Protein AF-0000000075267109 (afdb_homodimer)

Structure (mmCIF, N/CA/C/O backbone):
data_AF-0000000075267109-model_v1
#
loop_
_entity.id
_entity.type
_entity.pdbx_description
1 polymer ferroxidase
#
loop_
_atom_site.group_PDB
_atom_site.id
_atom_site.type_symbol
_atom_site.label_atom_id
_atom_site.label_alt_id
_atom_site.label_comp_id
_atom_site.label_asym_id
_atom_site.label_entity_id
_atom_site.label_seq_id
_atom_site.pdbx_PDB_ins_code
_atom_site.Cartn_x
_atom_site.Cartn_y
_atom_site.Cartn_z
_atom_site.occupancy
_atom_site.B_iso_or_equiv
_atom_site.auth_seq_id
_atom_site.auth_comp_id
_atom_site.auth_asym_id
_atom_site.auth_atom_id
_atom_site.pdbx_PDB_model_num
ATOM 1 N N . GLU A 1 1 ? -20.578 -8.453 1.93 1 83.94 1 GLU A N 1
ATOM 2 C CA . GLU A 1 1 ? -20.312 -9.781 2.477 1 83.94 1 GLU A CA 1
ATOM 3 C C . GLU A 1 1 ? -19.562 -10.656 1.475 1 83.94 1 GLU A C 1
ATOM 5 O O . GLU A 1 1 ? -18.453 -11.117 1.748 1 83.94 1 GLU A O 1
ATOM 10 N N . ARG A 1 2 ? -20.141 -10.719 0.212 1 93.5 2 ARG A N 1
ATOM 11 C CA . ARG A 1 2 ? -19.516 -11.594 -0.777 1 93.5 2 ARG A CA 1
ATOM 12 C C . ARG A 1 2 ? -18.109 -11.125 -1.105 1 93.5 2 ARG A C 1
ATOM 14 O O . ARG A 1 2 ? -17.172 -11.922 -1.13 1 93.5 2 ARG A O 1
ATOM 21 N N . TYR A 1 3 ? -17.922 -9.891 -1.214 1 96.56 3 TYR A N 1
ATOM 22 C CA . TYR A 1 3 ? -16.609 -9.305 -1.511 1 96.56 3 TYR A CA 1
ATOM 23 C C . TYR A 1 3 ? -15.602 -9.664 -0.433 1 96.56 3 TYR A C 1
ATOM 25 O O . TYR A 1 3 ? -14.477 -10.062 -0.741 1 96.56 3 TYR A O 1
ATOM 33 N N . HIS A 1 4 ? -16 -9.5 0.775 1 96.31 4 HIS A N 1
ATOM 34 C CA . HIS A 1 4 ? -15.094 -9.758 1.89 1 96.31 4 HIS A CA 1
ATOM 35 C C . HIS A 1 4 ? -14.656 -11.219 1.917 1 96.31 4 HIS A C 1
ATOM 37 O O . HIS A 1 4 ? -13.477 -11.516 2.102 1 96.31 4 HIS A O 1
ATOM 43 N N . ARG A 1 5 ? -15.625 -12.016 1.704 1 96.12 5 ARG A N 1
ATOM 44 C CA . ARG A 1 5 ? -15.312 -13.445 1.708 1 96.12 5 ARG A CA 1
ATOM 45 C C . ARG A 1 5 ? -14.352 -13.797 0.583 1 96.12 5 ARG A C 1
ATOM 47 O O . ARG A 1 5 ? -13.328 -14.453 0.815 1 96.12 5 ARG A O 1
ATOM 54 N N . LEU A 1 6 ? -14.617 -13.359 -0.632 1 97.12 6 LEU A N 1
ATOM 55 C CA . LEU A 1 6 ? -13.82 -13.688 -1.81 1 97.12 6 LEU A CA 1
ATOM 56 C C . LEU A 1 6 ? -12.414 -13.117 -1.692 1 97.12 6 LEU A C 1
ATOM 58 O O . LEU A 1 6 ? -11.43 -13.805 -1.994 1 97.12 6 LEU A O 1
ATOM 62 N N . SER A 1 7 ? -12.32 -11.891 -1.273 1 98 7 SER A N 1
ATOM 63 C CA . SER A 1 7 ? -11.016 -11.258 -1.136 1 98 7 SER A CA 1
ATOM 64 C C . SER A 1 7 ? -10.203 -11.898 -0.017 1 98 7 SER A C 1
ATOM 66 O O . SER A 1 7 ? -9 -12.133 -0.17 1 98 7 SER A O 1
ATOM 68 N N . ASP A 1 8 ? -10.859 -12.25 1.107 1 97.25 8 ASP A N 1
ATOM 69 C CA . ASP A 1 8 ? -10.172 -12.914 2.211 1 97.25 8 ASP A CA 1
ATOM 70 C C . ASP A 1 8 ? -9.648 -14.281 1.787 1 97.25 8 ASP A C 1
ATOM 72 O O . ASP A 1 8 ? -8.523 -14.656 2.135 1 97.25 8 ASP A O 1
ATOM 76 N N . GLU A 1 9 ? -10.438 -14.93 1.116 1 97 9 GLU A N 1
ATOM 77 C CA . GLU A 1 9 ? -10.078 -16.297 0.723 1 97 9 GLU A CA 1
ATOM 78 C C . GLU A 1 9 ? -8.805 -16.297 -0.122 1 97 9 GLU A C 1
ATOM 80 O O . GLU A 1 9 ? -7.879 -17.062 0.152 1 97 9 GLU A O 1
ATOM 85 N N . VAL A 1 10 ? -8.734 -15.484 -1.121 1 98.12 10 VAL A N 1
ATOM 86 C CA . VAL A 1 10 ? -7.59 -15.508 -2.029 1 98.12 10 VAL A CA 1
ATOM 87 C C . VAL A 1 10 ? -6.355 -14.945 -1.325 1 98.12 10 VAL A C 1
ATOM 89 O O . VAL A 1 10 ? -5.254 -15.477 -1.473 1 98.12 10 VAL A O 1
ATOM 92 N N . LEU A 1 11 ? -6.504 -13.891 -0.559 1 98.44 11 LEU A N 1
ATOM 93 C CA . LEU A 1 11 ? -5.359 -13.289 0.113 1 98.44 11 LEU A CA 1
ATOM 94 C C . LEU A 1 11 ? -4.809 -14.219 1.191 1 98.44 11 LEU A C 1
ATOM 96 O O . LEU A 1 11 ? -3.59 -14.344 1.345 1 98.44 11 LEU A O 1
ATOM 100 N N . ASP A 1 12 ? -5.73 -14.875 1.89 1 97.94 12 ASP A N 1
ATOM 101 C CA . ASP A 1 12 ? -5.281 -15.844 2.891 1 97.94 12 ASP A CA 1
ATOM 102 C C . ASP A 1 12 ? -4.484 -16.969 2.244 1 97.94 12 ASP A C 1
ATOM 104 O O . ASP A 1 12 ? -3.473 -17.422 2.791 1 97.94 12 ASP A O 1
ATOM 108 N N . HIS A 1 13 ? -4.973 -17.359 1.174 1 98.31 13 HIS A N 1
ATOM 109 C CA . HIS A 1 13 ? -4.262 -18.406 0.46 1 98.31 13 HIS A CA 1
ATOM 110 C C . HIS A 1 13 ? -2.883 -17.938 0.014 1 98.31 13 HIS A C 1
ATOM 112 O O . HIS A 1 13 ? -1.892 -18.656 0.201 1 98.31 13 HIS A O 1
ATOM 118 N N . MET A 1 14 ? -2.818 -16.797 -0.546 1 98.56 14 MET A N 1
ATOM 119 C CA . MET A 1 14 ? -1.546 -16.25 -1.005 1 98.56 14 MET A CA 1
ATOM 120 C C . MET A 1 14 ? -0.57 -16.094 0.157 1 98.56 14 MET A C 1
ATOM 122 O O . MET A 1 14 ? 0.624 -16.359 0.01 1 98.56 14 MET A O 1
ATOM 126 N N . VAL A 1 15 ? -1.098 -15.625 1.282 1 98.31 15 VAL A N 1
ATOM 127 C CA . VAL A 1 15 ? -0.257 -15.477 2.465 1 98.31 15 VAL A CA 1
ATOM 128 C C . VAL A 1 15 ? 0.369 -16.812 2.826 1 98.31 15 VAL A C 1
ATOM 130 O O . VAL A 1 15 ? 1.573 -16.906 3.082 1 98.31 15 VAL A O 1
ATOM 133 N N . THR A 1 16 ? -0.441 -17.844 2.85 1 97.88 16 THR A N 1
ATOM 134 C CA . THR A 1 16 ? 0.039 -19.188 3.176 1 97.88 16 THR A CA 1
ATOM 135 C C . THR A 1 16 ? 1.137 -19.609 2.207 1 97.88 16 THR A C 1
ATOM 137 O O . THR A 1 16 ? 2.191 -20.094 2.629 1 97.88 16 THR A O 1
ATOM 140 N N . ARG A 1 17 ? 0.933 -19.391 0.936 1 97.56 17 ARG A N 1
ATOM 141 C CA . ARG A 1 17 ? 1.91 -19.75 -0.084 1 97.56 17 ARG A CA 1
ATOM 142 C C . ARG A 1 17 ? 3.207 -18.969 0.092 1 97.56 17 ARG A C 1
ATOM 144 O O . ARG A 1 17 ? 4.297 -19.531 -0.017 1 97.56 17 ARG A O 1
ATOM 151 N N . LEU A 1 18 ? 3.078 -17.734 0.383 1 97.88 18 LEU A N 1
ATOM 152 C CA . LEU A 1 18 ? 4.238 -16.859 0.537 1 97.88 18 LEU A CA 1
ATOM 153 C C . LEU A 1 18 ? 5.027 -17.219 1.792 1 97.88 18 LEU A C 1
ATOM 155 O O . LEU A 1 18 ? 6.258 -17.156 1.796 1 97.88 18 LEU A O 1
ATOM 159 N N . GLU A 1 19 ? 4.309 -17.547 2.832 1 96.44 19 GLU A N 1
ATOM 160 C CA . GLU A 1 19 ? 4.98 -17.969 4.055 1 96.44 19 GLU A CA 1
ATOM 161 C C . GLU A 1 19 ? 5.746 -19.281 3.842 1 96.44 19 GLU A C 1
ATOM 163 O O . GLU A 1 19 ? 6.859 -19.438 4.348 1 96.44 19 GLU A O 1
ATOM 168 N N . GLU A 1 20 ? 5.137 -20.172 3.133 1 95.31 20 GLU A N 1
ATOM 169 C CA . GLU A 1 20 ? 5.828 -21.406 2.783 1 95.31 20 GLU A CA 1
ATOM 170 C C . GLU A 1 20 ? 7.082 -21.125 1.957 1 95.31 20 GLU A C 1
ATOM 172 O O . GLU A 1 20 ? 8.133 -21.719 2.193 1 95.31 20 GLU A O 1
ATOM 177 N N . LEU A 1 21 ? 6.922 -20.25 1.038 1 94.62 21 LEU A N 1
ATOM 178 C CA . LEU A 1 21 ? 8.047 -19.844 0.206 1 94.62 21 LEU A CA 1
ATOM 179 C C . LEU A 1 21 ? 9.156 -19.219 1.055 1 94.62 21 LEU A C 1
ATOM 181 O O . LEU A 1 21 ? 10.336 -19.531 0.856 1 94.62 21 LEU A O 1
ATOM 185 N N . ALA A 1 22 ? 8.781 -18.375 1.983 1 92.69 22 ALA A N 1
ATOM 186 C CA . ALA A 1 22 ? 9.734 -17.703 2.869 1 92.69 22 ALA A CA 1
ATOM 187 C C . ALA A 1 22 ? 10.516 -18.719 3.695 1 92.69 22 ALA A C 1
ATOM 189 O O . ALA A 1 22 ? 11.695 -18.516 3.996 1 92.69 22 ALA A O 1
ATOM 190 N N . ASP A 1 23 ? 9.93 -19.812 4.059 1 92.06 23 ASP A N 1
ATOM 191 C CA . ASP A 1 23 ? 10.562 -20.875 4.828 1 92.06 23 ASP A CA 1
ATOM 192 C C . ASP A 1 23 ? 11.531 -21.688 3.963 1 92.06 23 ASP A C 1
ATOM 194 O O . ASP A 1 23 ? 12.5 -22.25 4.469 1 92.06 23 ASP A O 1
ATOM 198 N N . GLU A 1 24 ? 11.211 -21.719 2.752 1 90.25 24 GLU A N 1
ATOM 199 C CA . GLU A 1 24 ? 11.961 -22.578 1.841 1 90.25 24 GLU A CA 1
ATOM 200 C C . GLU A 1 24 ? 13.18 -21.859 1.283 1 90.25 24 GLU A C 1
ATOM 202 O O . GLU A 1 24 ? 14.227 -22.484 1.055 1 90.25 24 GLU A O 1
ATOM 207 N N . ILE A 1 25 ? 12.953 -20.594 1.123 1 86.12 25 ILE A N 1
ATOM 208 C CA . ILE A 1 25 ? 14.023 -19.875 0.427 1 86.12 25 ILE A CA 1
ATOM 209 C C . ILE A 1 25 ? 14.867 -19.094 1.435 1 86.12 25 ILE A C 1
ATOM 211 O O . ILE A 1 25 ? 14.375 -18.703 2.494 1 86.12 25 ILE A O 1
ATOM 215 N N . GLU A 1 26 ? 16.188 -19.047 1.154 1 82.62 26 GLU A N 1
ATOM 216 C CA . GLU A 1 26 ? 17.094 -18.219 1.94 1 82.62 26 GLU A CA 1
ATOM 217 C C . GLU A 1 26 ? 17.391 -16.906 1.231 1 82.62 26 GLU A C 1
ATOM 219 O O . GLU A 1 26 ? 18.375 -16.797 0.5 1 82.62 26 GLU A O 1
ATOM 224 N N . MET A 1 27 ? 16.453 -16.031 1.213 1 86.12 27 MET A N 1
ATOM 225 C CA . MET A 1 27 ? 16.656 -14.727 0.607 1 86.12 27 MET A CA 1
ATOM 226 C C . MET A 1 27 ? 16.625 -13.625 1.666 1 86.12 27 MET A C 1
ATOM 228 O O . MET A 1 27 ? 15.648 -13.484 2.398 1 86.12 27 MET A O 1
ATOM 232 N N . GLU A 1 28 ? 17.703 -13.008 1.687 1 89.56 28 GLU A N 1
ATOM 233 C CA . GLU A 1 28 ? 17.797 -11.898 2.631 1 89.56 28 GLU A CA 1
ATOM 234 C C . GLU A 1 28 ? 16.75 -10.828 2.316 1 89.56 28 GLU A C 1
ATOM 236 O O . GLU A 1 28 ? 16.609 -10.406 1.165 1 89.56 28 GLU A O 1
ATOM 241 N N . GLY A 1 29 ? 15.922 -10.5 3.275 1 90.75 29 GLY A N 1
ATOM 242 C CA . GLY A 1 29 ? 14.992 -9.398 3.117 1 90.75 29 GLY A CA 1
ATOM 243 C C . GLY A 1 29 ? 13.609 -9.844 2.674 1 90.75 29 GLY A C 1
ATOM 244 O O . GLY A 1 29 ? 12.703 -9.023 2.531 1 90.75 29 GLY A O 1
ATOM 245 N N . PHE A 1 30 ? 13.531 -11.188 2.447 1 94.81 30 PHE A N 1
ATOM 246 C CA . PHE A 1 30 ? 12.211 -11.672 2.078 1 94.81 30 PHE A CA 1
ATOM 247 C C . PHE A 1 30 ? 11.32 -11.812 3.311 1 94.81 30 PHE A C 1
ATOM 249 O O . PHE A 1 30 ? 11.688 -12.492 4.27 1 94.81 30 PHE A O 1
ATOM 256 N N . ASP A 1 31 ? 10.203 -11.156 3.318 1 94.88 31 ASP A N 1
ATOM 257 C CA . ASP A 1 31 ? 9.266 -11.18 4.438 1 94.88 31 ASP A CA 1
ATOM 258 C C . ASP A 1 31 ? 7.84 -10.922 3.967 1 94.88 31 ASP A C 1
ATOM 260 O O . ASP A 1 31 ? 7.621 -10.195 2.998 1 94.88 31 ASP A O 1
ATOM 264 N N . VAL A 1 32 ? 6.914 -11.578 4.641 1 96.75 32 VAL A N 1
ATOM 265 C CA . VAL A 1 32 ? 5.5 -11.406 4.328 1 96.75 32 VAL A CA 1
ATOM 266 C C . VAL A 1 32 ? 4.727 -11.07 5.602 1 96.75 32 VAL A C 1
ATOM 268 O O . VAL A 1 32 ? 4.91 -11.711 6.633 1 96.75 32 VAL A O 1
ATOM 271 N N . GLU A 1 33 ? 3.961 -10.07 5.5 1 96.38 33 GLU A N 1
ATOM 272 C CA . GLU A 1 33 ? 3.064 -9.688 6.59 1 96.38 33 GLU A CA 1
ATOM 273 C C . GLU A 1 33 ? 1.649 -9.438 6.078 1 96.38 33 GLU A C 1
ATOM 275 O O . GLU A 1 33 ? 1.465 -8.875 5 1 96.38 33 GLU A O 1
ATOM 280 N N . TYR A 1 34 ? 0.705 -9.922 6.828 1 97.31 34 TYR A N 1
ATOM 281 C CA . TYR A 1 34 ? -0.7 -9.688 6.512 1 97.31 34 TYR A CA 1
ATOM 282 C C . TYR A 1 34 ? -1.478 -9.266 7.75 1 97.31 34 TYR A C 1
ATOM 284 O O . TYR A 1 34 ? -1.497 -9.984 8.75 1 97.31 34 TYR A O 1
ATOM 292 N N . ASN A 1 35 ? -1.98 -8.094 7.695 1 94.81 35 ASN A N 1
ATOM 293 C CA . ASN A 1 35 ? -2.752 -7.566 8.812 1 94.81 35 ASN A CA 1
ATOM 294 C C . ASN A 1 35 ? -3.865 -6.637 8.336 1 94.81 35 ASN A C 1
ATOM 296 O O . ASN A 1 35 ? -3.623 -5.73 7.531 1 94.81 35 ASN A O 1
ATOM 300 N N . GLN A 1 36 ? -5.117 -6.984 8.789 1 90.38 36 GLN A N 1
ATOM 301 C CA . GLN A 1 36 ? -6.27 -6.121 8.562 1 90.38 36 GLN A CA 1
ATOM 302 C C . GLN A 1 36 ? -6.453 -5.828 7.074 1 90.38 36 GLN A C 1
ATOM 304 O O . GLN A 1 36 ? -6.617 -4.672 6.676 1 90.38 36 GLN A O 1
ATOM 309 N N . GLY A 1 37 ? -6.266 -6.812 6.27 1 95.62 37 GLY A N 1
ATOM 310 C CA . GLY A 1 37 ? -6.582 -6.699 4.855 1 95.62 37 GLY A CA 1
ATOM 311 C C . GLY A 1 37 ? -5.457 -6.086 4.039 1 95.62 37 GLY A C 1
ATOM 312 O O . GLY A 1 37 ? -5.648 -5.746 2.871 1 95.62 37 GLY A O 1
ATOM 313 N N . VAL A 1 38 ? -4.312 -5.867 4.629 1 97.69 38 VAL A N 1
ATOM 314 C CA . VAL A 1 38 ? -3.143 -5.336 3.938 1 97.69 38 VAL A CA 1
ATOM 315 C C . VAL A 1 38 ? -1.999 -6.344 4.004 1 97.69 38 VAL A C 1
ATOM 317 O O . VAL A 1 38 ? -1.581 -6.75 5.09 1 97.69 38 VAL A O 1
ATOM 320 N N . MET A 1 39 ? -1.535 -6.734 2.834 1 98.56 39 MET A N 1
ATOM 321 C CA . MET A 1 39 ? -0.399 -7.648 2.742 1 98.56 39 MET A CA 1
ATOM 322 C C . MET A 1 39 ? 0.838 -6.926 2.221 1 98.56 39 MET A C 1
ATOM 324 O O . MET A 1 39 ? 0.764 -6.188 1.235 1 98.56 39 MET A O 1
ATOM 328 N N . THR A 1 40 ? 1.923 -7.137 2.877 1 98.31 40 THR A N 1
ATOM 329 C CA . THR A 1 40 ? 3.203 -6.59 2.441 1 98.31 40 THR A CA 1
ATOM 330 C C . THR A 1 40 ? 4.191 -7.711 2.131 1 98.31 40 THR A C 1
ATOM 332 O O . THR A 1 40 ? 4.336 -8.656 2.912 1 98.31 40 THR A O 1
ATOM 335 N N . ILE A 1 41 ? 4.773 -7.621 1.008 1 98.12 41 ILE A N 1
ATOM 336 C CA . ILE A 1 41 ? 5.828 -8.547 0.606 1 98.12 41 ILE A CA 1
ATOM 337 C C . ILE A 1 41 ? 7.129 -7.773 0.385 1 98.12 41 ILE A C 1
ATOM 339 O O . ILE A 1 41 ? 7.266 -7.043 -0.599 1 98.12 41 ILE A O 1
ATOM 343 N N . SER A 1 42 ? 8.023 -7.969 1.289 1 96.69 42 SER A N 1
ATOM 344 C CA . SER A 1 42 ? 9.359 -7.414 1.1 1 96.69 42 SER A CA 1
ATOM 345 C C . SER A 1 42 ? 10.273 -8.398 0.378 1 96.69 42 SER A C 1
ATOM 347 O O . SER A 1 42 ? 10.398 -9.555 0.794 1 96.69 42 SER A O 1
ATOM 349 N N . VAL A 1 43 ? 10.883 -7.926 -0.661 1 95.75 43 VAL A N 1
ATOM 350 C CA . VAL A 1 43 ? 11.766 -8.805 -1.422 1 95.75 43 VAL A CA 1
ATOM 351 C C . VAL A 1 43 ? 13.164 -8.195 -1.494 1 95.75 43 VAL A C 1
ATOM 353 O O . VAL A 1 43 ? 13.758 -8.109 -2.572 1 95.75 43 VAL A O 1
ATOM 356 N N . GLY A 1 44 ? 13.586 -7.68 -0.381 1 91.12 44 GLY A N 1
ATOM 357 C CA . GLY A 1 44 ? 14.938 -7.141 -0.267 1 91.12 44 GLY A CA 1
ATOM 358 C C . GLY A 1 44 ? 15.211 -6.012 -1.243 1 91.12 44 GLY A C 1
ATOM 359 O O . GLY A 1 44 ? 14.469 -5.031 -1.291 1 91.12 44 GLY A O 1
ATOM 360 N N . GLU A 1 45 ? 16.219 -6.293 -2.049 1 92.69 45 GLU A N 1
ATOM 361 C CA . GLU A 1 45 ? 16.672 -5.262 -2.971 1 92.69 45 GLU A CA 1
ATOM 362 C C . GLU A 1 45 ? 15.688 -5.055 -4.113 1 92.69 45 GLU A C 1
ATOM 364 O O . GLU A 1 45 ? 15.781 -4.074 -4.855 1 92.69 45 GLU A O 1
ATOM 369 N N . HIS A 1 46 ? 14.734 -5.879 -4.191 1 94.62 46 HIS A N 1
ATOM 370 C CA . HIS A 1 46 ? 13.781 -5.797 -5.301 1 94.62 46 HIS A CA 1
ATOM 371 C C . HIS A 1 46 ? 12.57 -4.957 -4.926 1 94.62 46 HIS A C 1
ATOM 373 O O . HIS A 1 46 ? 11.734 -4.652 -5.777 1 94.62 46 HIS A O 1
ATOM 379 N N . GLY A 1 47 ? 12.484 -4.621 -3.676 1 95.81 47 GLY A N 1
ATOM 380 C CA . GLY A 1 47 ? 11.453 -3.674 -3.289 1 95.81 47 GLY A CA 1
ATOM 381 C C . GLY A 1 47 ? 10.336 -4.305 -2.482 1 95.81 47 GLY A C 1
ATOM 382 O O . GLY A 1 47 ? 10.453 -5.445 -2.031 1 95.81 47 GLY A O 1
ATOM 383 N N . THR A 1 48 ? 9.312 -3.504 -2.225 1 97.69 48 THR A N 1
ATOM 384 C CA . THR A 1 48 ? 8.195 -3.908 -1.379 1 97.69 48 THR A CA 1
ATOM 385 C C . THR A 1 48 ? 6.887 -3.859 -2.156 1 97.69 48 THR A C 1
ATOM 387 O O . THR A 1 48 ? 6.562 -2.842 -2.773 1 97.69 48 THR A O 1
ATOM 390 N N . TYR A 1 49 ? 6.191 -5.012 -2.221 1 98.69 49 TYR A N 1
ATOM 391 C CA . TYR A 1 49 ? 4.832 -5.078 -2.738 1 98.69 49 TYR A CA 1
ATOM 392 C C . TYR A 1 49 ? 3.812 -4.84 -1.63 1 98.69 49 TYR A C 1
ATOM 394 O O . TYR A 1 49 ? 3.973 -5.34 -0.514 1 98.69 49 TYR A O 1
ATOM 402 N N . VAL A 1 50 ? 2.805 -4.094 -1.984 1 98.75 50 VAL A N 1
ATOM 403 C CA . VAL A 1 50 ? 1.694 -3.947 -1.051 1 98.75 50 VAL A CA 1
ATOM 404 C C . VAL A 1 50 ? 0.384 -4.312 -1.744 1 98.75 50 VAL A C 1
ATOM 406 O O . VAL A 1 50 ? 0.121 -3.863 -2.863 1 98.75 50 VAL A O 1
ATOM 409 N N . ILE A 1 51 ? -0.355 -5.18 -1.161 1 98.81 51 ILE A N 1
ATOM 410 C CA . ILE A 1 51 ? -1.686 -5.586 -1.602 1 98.81 51 ILE A CA 1
ATOM 411 C C . ILE A 1 51 ? -2.707 -5.285 -0.506 1 98.81 51 ILE A C 1
ATOM 413 O O . ILE A 1 51 ? -2.506 -5.652 0.654 1 98.81 51 ILE A O 1
ATOM 417 N N . ASN A 1 52 ? -3.744 -4.621 -0.864 1 98.56 52 ASN A N 1
ATOM 418 C CA . ASN A 1 52 ? -4.711 -4.309 0.183 1 98.56 52 ASN A CA 1
ATOM 419 C C . ASN A 1 52 ? -6.141 -4.363 -0.34 1 98.56 52 ASN A C 1
ATOM 421 O O . ASN A 1 52 ? -6.379 -4.188 -1.536 1 98.56 52 ASN A O 1
ATOM 425 N N . LYS A 1 53 ? -7.012 -4.641 0.564 1 98.25 53 LYS A N 1
ATOM 426 C CA . LYS A 1 53 ? -8.438 -4.59 0.266 1 98.25 53 LYS A CA 1
ATOM 427 C C . LYS A 1 53 ? -8.953 -3.152 0.287 1 98.25 53 LYS A C 1
ATOM 429 O O . LYS A 1 53 ? -8.57 -2.361 1.15 1 98.25 53 LYS A O 1
ATOM 434 N N . GLN A 1 54 ? -9.789 -2.822 -0.731 1 98 54 GLN A N 1
ATOM 435 C CA . GLN A 1 54 ? -10.516 -1.559 -0.772 1 98 54 GLN A CA 1
ATOM 436 C C . GLN A 1 54 ? -12.023 -1.793 -0.807 1 98 54 GLN A C 1
ATOM 438 O O . GLN A 1 54 ? -12.641 -1.745 -1.873 1 98 54 GLN A O 1
ATOM 443 N N . PRO A 1 55 ? -12.609 -1.975 0.402 1 96.44 55 PRO A N 1
ATOM 444 C CA . PRO A 1 55 ? -14 -2.42 0.501 1 96.44 55 PRO A CA 1
ATOM 445 C C . PRO A 1 55 ? -14.977 -1.458 -0.172 1 96.44 55 PRO A C 1
ATOM 447 O O . PRO A 1 55 ? -15.898 -1.895 -0.864 1 96.44 55 PRO A O 1
ATOM 450 N N . PRO A 1 56 ? -14.828 -0.165 -0.085 1 95.69 56 PRO A N 1
ATOM 451 C CA . PRO A 1 56 ? -15.844 0.71 -0.68 1 95.69 56 PRO A CA 1
ATOM 452 C C . PRO A 1 56 ? -16.031 0.458 -2.174 1 95.69 56 PRO A C 1
ATOM 454 O O . PRO A 1 56 ? -17.156 0.598 -2.688 1 95.69 56 PRO A O 1
ATOM 457 N N . ASN A 1 57 ? -14.969 0.041 -2.887 1 96 57 ASN A N 1
ATOM 458 C CA . ASN A 1 57 ? -15.07 -0.189 -4.324 1 96 57 ASN A CA 1
ATOM 459 C C . ASN A 1 57 ? -15.047 -1.678 -4.656 1 96 57 ASN A C 1
ATOM 461 O O . ASN A 1 57 ? -14.977 -2.057 -5.828 1 96 57 ASN A O 1
ATOM 465 N N . HIS A 1 58 ? -15.039 -2.451 -3.66 1 97.56 58 HIS A N 1
ATOM 466 C CA . HIS A 1 58 ? -14.992 -3.902 -3.799 1 97.56 58 HIS A CA 1
ATOM 467 C C . HIS A 1 58 ? -13.82 -4.336 -4.668 1 97.56 58 HIS A C 1
ATOM 469 O O . HIS A 1 58 ? -13.977 -5.176 -5.559 1 97.56 58 HIS A O 1
ATOM 475 N N . GLN A 1 59 ? -12.641 -3.756 -4.309 1 98.38 59 GLN A N 1
ATOM 476 C CA . GLN A 1 59 ? -11.461 -4.051 -5.113 1 98.38 59 GLN A CA 1
ATOM 477 C C . GLN A 1 59 ? -10.297 -4.496 -4.234 1 98.38 59 GLN A C 1
ATOM 479 O O . GLN A 1 59 ? -10.312 -4.285 -3.021 1 98.38 59 GLN A O 1
ATOM 484 N N . ILE A 1 60 ? -9.359 -5.152 -4.902 1 98.75 60 ILE A N 1
ATOM 485 C CA . ILE A 1 60 ? -8.023 -5.379 -4.359 1 98.75 60 ILE A CA 1
ATOM 486 C C . ILE A 1 60 ? -7.008 -4.512 -5.102 1 98.75 60 ILE A C 1
ATOM 488 O O . ILE A 1 60 ? -7.043 -4.418 -6.332 1 98.75 60 ILE A O 1
ATOM 492 N N . TRP A 1 61 ? -6.195 -3.812 -4.352 1 98.81 61 TRP A N 1
ATOM 493 C CA . TRP A 1 61 ? -5.207 -2.926 -4.957 1 98.81 61 TRP A CA 1
ATOM 494 C C . TRP A 1 61 ? -3.799 -3.479 -4.777 1 98.81 61 TRP A C 1
ATOM 496 O O . TRP A 1 61 ? -3.518 -4.176 -3.799 1 98.81 61 TRP A O 1
ATOM 506 N N . LEU A 1 62 ? -3.008 -3.217 -5.754 1 98.88 62 LEU A N 1
ATOM 507 C CA . LEU A 1 62 ? -1.608 -3.627 -5.742 1 98.88 62 LEU A CA 1
ATOM 508 C C . LEU A 1 62 ? -0.688 -2.432 -5.965 1 98.88 62 LEU A C 1
ATOM 510 O O . LEU A 1 62 ? -0.938 -1.604 -6.844 1 98.88 62 LEU A O 1
ATOM 514 N N . SER A 1 63 ? 0.256 -2.301 -5.113 1 98.31 63 SER A N 1
ATOM 515 C CA . SER A 1 63 ? 1.433 -1.479 -5.379 1 98.31 63 SER A CA 1
ATOM 516 C C . SER A 1 63 ? 2.654 -2.344 -5.676 1 98.31 63 SER A C 1
ATOM 518 O O . SER A 1 63 ? 3.191 -2.998 -4.781 1 98.31 63 SER A O 1
ATOM 520 N N . SER A 1 64 ? 3.066 -2.336 -6.918 1 98.69 64 SER A N 1
ATOM 521 C CA . SER A 1 64 ? 4.191 -3.139 -7.383 1 98.69 64 SER A CA 1
ATOM 522 C C . SER A 1 64 ? 5.398 -2.266 -7.711 1 98.69 64 SER A C 1
ATOM 524 O O . SER A 1 64 ? 5.266 -1.251 -8.398 1 98.69 64 SER A O 1
ATOM 526 N N . PRO A 1 65 ? 6.535 -2.691 -7.23 1 97.94 65 PRO A N 1
ATOM 527 C CA . PRO A 1 65 ? 7.727 -1.944 -7.633 1 97.94 65 PRO A CA 1
ATOM 528 C C . PRO A 1 65 ? 8.078 -2.146 -9.102 1 97.94 65 PRO A C 1
ATOM 530 O O . PRO A 1 65 ? 8.938 -1.436 -9.641 1 97.94 65 PRO A O 1
ATOM 533 N N . VAL A 1 66 ? 7.398 -3.055 -9.766 1 97.94 66 VAL A N 1
ATOM 534 C CA . VAL A 1 66 ? 7.715 -3.385 -11.148 1 97.94 66 VAL A CA 1
ATOM 535 C C . VAL A 1 66 ? 6.652 -2.797 -12.078 1 97.94 66 VAL A C 1
ATOM 537 O O . VAL A 1 66 ? 6.965 -2.01 -12.969 1 97.94 66 VAL A O 1
ATOM 540 N N . SER A 1 67 ? 5.387 -3.027 -11.797 1 97.5 67 SER A N 1
ATOM 541 C CA . SER A 1 67 ? 4.336 -2.668 -12.742 1 97.5 67 SER A CA 1
ATOM 542 C C . SER A 1 67 ? 3.527 -1.474 -12.242 1 97.5 67 SER A C 1
ATOM 544 O O . SER A 1 67 ? 2.652 -0.972 -12.953 1 97.5 67 SER A O 1
ATOM 546 N N . GLY A 1 68 ? 3.863 -1.002 -11.055 1 95.75 68 GLY A N 1
ATOM 547 C CA . GLY A 1 68 ? 3.154 0.155 -10.531 1 95.75 68 GLY A CA 1
ATOM 548 C C . GLY A 1 68 ? 1.82 -0.198 -9.898 1 95.75 68 GLY A C 1
ATOM 549 O O . GLY A 1 68 ? 1.557 -1.364 -9.602 1 95.75 68 GLY A O 1
ATOM 550 N N . PRO A 1 69 ? 1.057 0.823 -9.648 1 97.19 69 PRO A N 1
ATOM 551 C CA . PRO A 1 69 ? -0.241 0.599 -9.008 1 97.19 69 PRO A CA 1
ATOM 552 C C . PRO A 1 69 ? -1.27 -0.014 -9.953 1 97.19 69 PRO A C 1
ATOM 554 O O . PRO A 1 69 ? -1.321 0.347 -11.133 1 97.19 69 PRO A O 1
ATOM 557 N N . GLN A 1 70 ? -2.02 -0.962 -9.398 1 98.06 70 GLN A N 1
ATOM 558 C CA . GLN A 1 70 ? -3.1 -1.602 -10.148 1 98.06 70 GLN A CA 1
ATOM 559 C C . GLN A 1 70 ? -4.281 -1.926 -9.234 1 98.06 70 GLN A C 1
ATOM 561 O O . GLN A 1 70 ? -4.121 -2.031 -8.016 1 98.06 70 GLN A O 1
ATOM 566 N N . ARG A 1 71 ? -5.418 -1.995 -9.867 1 98.38 71 ARG A N 1
ATOM 567 C CA . ARG A 1 71 ? -6.629 -2.336 -9.133 1 98.38 71 ARG A CA 1
ATOM 568 C C . ARG A 1 71 ? -7.363 -3.5 -9.789 1 98.38 71 ARG A C 1
ATOM 570 O O . ARG A 1 71 ? -7.5 -3.543 -11.008 1 98.38 71 ARG A O 1
ATOM 577 N N . TYR A 1 72 ? -7.918 -4.395 -8.953 1 98.69 72 TYR A N 1
ATOM 578 C CA . TYR A 1 72 ? -8.461 -5.648 -9.469 1 98.69 72 TYR A CA 1
ATOM 579 C C . TYR A 1 72 ? -9.898 -5.852 -9.008 1 98.69 72 TYR A C 1
ATOM 581 O O . TYR A 1 72 ? -10.219 -5.656 -7.832 1 98.69 72 TYR A O 1
ATOM 589 N N . ASP A 1 73 ? -10.695 -6.27 -9.953 1 98.38 73 ASP A N 1
ATOM 590 C CA . ASP A 1 73 ? -12.078 -6.664 -9.703 1 98.38 73 ASP A CA 1
ATOM 591 C C . ASP A 1 73 ? -12.242 -8.18 -9.789 1 98.38 73 ASP A C 1
ATOM 593 O O . ASP A 1 73 ? -11.453 -8.859 -10.445 1 98.38 73 ASP A O 1
ATOM 597 N N . PHE A 1 74 ? -13.227 -8.633 -9.102 1 97.94 74 PHE A N 1
ATOM 598 C CA . PHE A 1 74 ? -13.461 -10.07 -9.117 1 97.94 74 PHE A CA 1
ATOM 599 C C . PHE A 1 74 ? -14.258 -10.477 -10.352 1 97.94 74 PHE A C 1
ATOM 601 O O . PHE A 1 74 ? -15.273 -9.859 -10.672 1 97.94 74 PHE A O 1
ATOM 608 N N . ASP A 1 75 ? -13.719 -11.406 -10.992 1 95.31 75 ASP A N 1
ATOM 609 C CA . ASP A 1 75 ? -14.414 -12.016 -12.125 1 95.31 75 ASP A CA 1
ATOM 610 C C . ASP A 1 75 ? -15.172 -13.266 -11.688 1 95.31 75 ASP A C 1
ATOM 612 O O . ASP A 1 75 ? -14.562 -14.305 -11.43 1 95.31 75 ASP A O 1
ATOM 616 N N . GLU A 1 76 ? -16.453 -13.281 -11.742 1 91.25 76 GLU A N 1
ATOM 617 C CA . GLU A 1 76 ? -17.297 -14.383 -11.289 1 91.25 76 GLU A CA 1
ATOM 618 C C . GLU A 1 76 ? -17.141 -15.602 -12.195 1 91.25 76 GLU A C 1
ATOM 620 O O . GLU A 1 76 ? -17.281 -16.734 -11.742 1 91.25 76 GLU A O 1
ATOM 625 N N . LYS A 1 77 ? -16.859 -15.352 -13.391 1 91.44 77 LYS A N 1
ATOM 626 C CA . LYS A 1 77 ? -16.797 -16.438 -14.359 1 91.44 77 LYS A CA 1
ATOM 627 C C . LYS A 1 77 ? -15.516 -17.25 -14.18 1 91.44 77 LYS A C 1
ATOM 629 O O . LYS A 1 77 ? -15.562 -18.484 -14.141 1 91.44 77 LYS A O 1
ATOM 634 N N . HIS A 1 78 ? -14.43 -16.547 -13.977 1 91.88 78 HIS A N 1
ATOM 635 C CA . HIS A 1 78 ? -13.141 -17.234 -13.922 1 91.88 78 HIS A CA 1
ATOM 636 C C . HIS A 1 78 ? -12.641 -17.344 -12.492 1 91.88 78 HIS A C 1
ATOM 638 O O . HIS A 1 78 ? -11.633 -18.016 -12.227 1 91.88 78 HIS A O 1
ATOM 644 N N . HIS A 1 79 ? -13.297 -16.719 -11.539 1 93.19 79 HIS A N 1
ATOM 645 C CA . HIS A 1 79 ? -12.953 -16.719 -10.117 1 93.19 79 HIS A CA 1
ATOM 646 C C . HIS A 1 79 ? -11.547 -16.188 -9.891 1 93.19 79 HIS A C 1
ATOM 648 O O . HIS A 1 79 ? -10.75 -16.797 -9.172 1 93.19 79 HIS A O 1
ATOM 654 N N . LYS A 1 80 ? -11.289 -15.172 -10.609 1 96.19 80 LYS A N 1
ATOM 655 C CA . LYS A 1 80 ? -10.008 -14.484 -10.516 1 96.19 80 LYS A CA 1
ATOM 656 C C . LYS A 1 80 ? -10.195 -12.984 -10.328 1 96.19 80 LYS A C 1
ATOM 658 O O . LYS A 1 80 ? -11.289 -12.461 -10.539 1 96.19 80 LYS A O 1
ATOM 663 N N . TRP A 1 81 ? -9.25 -12.367 -9.859 1 98.31 81 TRP A N 1
ATOM 664 C CA . TRP A 1 81 ? -9.219 -10.914 -9.734 1 98.31 81 TRP A CA 1
ATOM 665 C C . TRP A 1 81 ? -8.484 -10.273 -10.906 1 98.31 81 TRP A C 1
ATOM 667 O O . TRP A 1 81 ? -7.293 -10.508 -11.102 1 98.31 81 TRP A O 1
ATOM 677 N N . PHE A 1 82 ? -9.18 -9.477 -11.648 1 98.25 82 PHE A N 1
ATOM 678 C CA . PHE A 1 82 ? -8.609 -9.031 -12.914 1 98.25 82 PHE A CA 1
ATOM 679 C C . PHE A 1 82 ? -8.523 -7.512 -12.969 1 98.25 82 PHE A C 1
ATOM 681 O O . PHE A 1 82 ? -9.258 -6.824 -12.258 1 98.25 82 PHE A O 1
ATOM 688 N N . TYR A 1 83 ? -7.582 -7.039 -13.828 1 97.88 83 TYR A N 1
ATOM 689 C CA . TYR A 1 83 ? -7.352 -5.625 -14.102 1 97.88 83 TYR A CA 1
ATOM 690 C C . TYR A 1 83 ? -8.078 -5.195 -15.375 1 97.88 83 TYR A C 1
ATOM 692 O O . TYR A 1 83 ? -7.809 -5.723 -16.453 1 97.88 83 TYR A O 1
ATOM 700 N N . HIS A 1 84 ? -8.891 -4.234 -15.25 1 94.75 84 HIS A N 1
ATOM 701 C CA . HIS A 1 84 ? -9.773 -3.867 -16.344 1 94.75 84 HIS A CA 1
ATOM 702 C C . HIS A 1 84 ? -8.977 -3.342 -17.547 1 94.75 84 HIS A C 1
ATOM 704 O O . HIS A 1 84 ? -9.406 -3.479 -18.688 1 94.75 84 HIS A O 1
ATOM 710 N N . ARG A 1 85 ? -7.863 -2.754 -17.25 1 94.38 85 ARG A N 1
ATOM 711 C CA . ARG A 1 85 ? -7.113 -2.082 -18.312 1 94.38 85 ARG A CA 1
ATOM 712 C C . ARG A 1 85 ? -6.656 -3.076 -19.375 1 94.38 85 ARG A C 1
ATOM 714 O O . ARG A 1 85 ? -6.762 -2.805 -20.578 1 94.38 85 ARG A O 1
ATOM 721 N N . ASP A 1 86 ? -6.164 -4.27 -18.969 1 95.31 86 ASP A N 1
ATOM 722 C CA . ASP A 1 86 ? -5.641 -5.191 -19.984 1 95.31 86 ASP A CA 1
ATOM 723 C C . ASP A 1 86 ? -6.023 -6.633 -19.656 1 95.31 86 ASP A C 1
ATOM 725 O O . ASP A 1 86 ? -5.523 -7.57 -20.281 1 95.31 86 ASP A O 1
ATOM 729 N N . ASN A 1 87 ? -6.719 -6.855 -18.625 1 95.62 87 ASN A N 1
ATOM 730 C CA . ASN A 1 87 ? -7.398 -8.086 -18.25 1 95.62 87 ASN A CA 1
ATOM 731 C C . ASN A 1 87 ? -6.434 -9.102 -17.641 1 95.62 87 ASN A C 1
ATOM 733 O O . ASN A 1 87 ? -6.789 -10.266 -17.453 1 95.62 87 ASN A O 1
ATOM 737 N N . HIS A 1 88 ? -5.273 -8.727 -17.375 1 97.75 88 HIS A N 1
ATOM 738 C CA . HIS A 1 88 ? -4.453 -9.656 -16.609 1 97.75 88 HIS A CA 1
ATOM 739 C C . HIS A 1 88 ? -4.953 -9.781 -15.172 1 97.75 88 HIS A C 1
ATOM 741 O O . HIS A 1 88 ? -5.758 -8.961 -14.719 1 97.75 88 HIS A O 1
ATOM 747 N N . THR A 1 89 ? -4.445 -10.852 -14.516 1 98.44 89 THR A N 1
ATOM 748 C CA . THR A 1 89 ? -4.965 -11.109 -13.18 1 98.44 89 THR A CA 1
ATOM 749 C C . THR A 1 89 ? -3.904 -10.82 -12.117 1 98.44 89 THR A C 1
ATOM 751 O O . THR A 1 89 ? -2.711 -10.781 -12.422 1 98.44 89 THR A O 1
ATOM 754 N N . LEU A 1 90 ? -4.332 -10.594 -10.922 1 98.81 90 LEU A N 1
ATOM 755 C CA . LEU A 1 90 ? -3.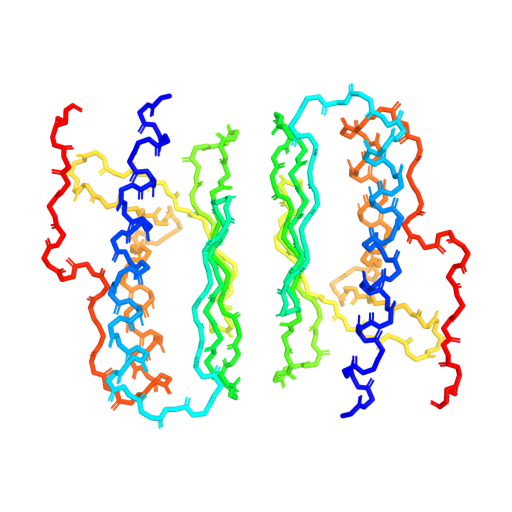471 -10.32 -9.781 1 98.81 90 LEU A CA 1
ATOM 756 C C . LEU A 1 90 ? -2.42 -11.406 -9.617 1 98.81 90 LEU A C 1
ATOM 758 O O . LEU A 1 90 ? -1.231 -11.117 -9.461 1 98.81 90 LEU A O 1
ATOM 762 N N . ASP A 1 91 ? -2.82 -12.68 -9.648 1 98.5 91 ASP A N 1
ATOM 763 C CA . ASP A 1 91 ? -1.885 -13.781 -9.453 1 98.5 91 ASP A CA 1
ATOM 764 C C . ASP A 1 91 ? -0.858 -13.844 -10.586 1 98.5 91 ASP A C 1
ATOM 766 O O . ASP A 1 91 ? 0.31 -14.156 -10.352 1 98.5 91 ASP A O 1
ATOM 770 N N . GLU A 1 92 ? -1.328 -13.516 -11.805 1 98.38 92 GLU A N 1
ATOM 771 C CA . GLU A 1 92 ? -0.407 -13.531 -12.938 1 98.38 92 GLU A CA 1
ATOM 772 C C . GLU A 1 92 ? 0.727 -12.523 -12.734 1 98.38 92 GLU A C 1
ATOM 774 O O . GLU A 1 92 ? 1.896 -12.852 -12.945 1 98.38 92 GLU A O 1
ATOM 779 N N . VAL A 1 93 ? 0.368 -11.352 -12.375 1 98.69 93 VAL A N 1
ATOM 780 C CA . VAL A 1 93 ? 1.359 -10.297 -12.18 1 98.69 93 VAL A CA 1
ATOM 781 C C . VAL A 1 93 ? 2.301 -10.672 -11.039 1 98.69 93 VAL A C 1
ATOM 783 O O . VAL A 1 93 ? 3.523 -10.617 -11.195 1 98.69 93 VAL A O 1
ATOM 786 N N . LEU A 1 94 ? 1.783 -11.102 -9.922 1 98.75 94 LEU A N 1
ATOM 787 C CA . LEU A 1 94 ? 2.586 -11.445 -8.75 1 98.75 94 LEU A CA 1
ATOM 788 C C . LEU A 1 94 ? 3.482 -12.641 -9.031 1 98.75 94 LEU A C 1
ATOM 790 O O . LEU A 1 94 ? 4.66 -12.641 -8.672 1 98.75 94 LEU A O 1
ATOM 794 N N . ASN A 1 95 ? 2.9 -13.602 -9.688 1 98.81 95 ASN A N 1
ATOM 795 C CA . ASN A 1 95 ? 3.697 -14.781 -10.016 1 98.81 95 ASN A CA 1
ATOM 796 C C . ASN A 1 95 ? 4.879 -14.422 -10.914 1 98.81 95 ASN A C 1
ATOM 798 O O . ASN A 1 95 ? 6 -14.875 -10.68 1 98.81 95 ASN A O 1
ATOM 802 N N . THR A 1 96 ? 4.621 -13.648 -11.891 1 98.69 96 THR A N 1
ATOM 803 C CA . THR A 1 96 ? 5.66 -13.266 -12.844 1 98.69 96 THR A CA 1
ATOM 804 C C . THR A 1 96 ? 6.746 -12.445 -12.156 1 98.69 96 THR A C 1
ATOM 806 O O . THR A 1 96 ? 7.93 -12.766 -12.258 1 98.69 96 THR A O 1
ATOM 809 N N . GLU A 1 97 ? 6.383 -11.461 -11.422 1 98.56 97 GLU A N 1
ATOM 810 C CA . GLU A 1 97 ? 7.352 -10.531 -10.844 1 98.56 97 GLU A CA 1
ATOM 811 C C . GLU A 1 97 ? 8.102 -11.172 -9.68 1 98.56 97 GLU A C 1
ATOM 813 O O . GLU A 1 97 ? 9.312 -10.984 -9.539 1 98.56 97 GLU A O 1
ATOM 818 N N . LEU A 1 98 ? 7.41 -11.93 -8.844 1 98.06 98 LEU A N 1
ATOM 819 C CA . LEU A 1 98 ? 8.062 -12.555 -7.699 1 98.06 98 LEU A CA 1
ATOM 820 C C . LEU A 1 98 ? 9 -13.672 -8.156 1 98.06 98 LEU A C 1
ATOM 822 O O . LEU A 1 98 ? 10.062 -13.875 -7.559 1 98.06 98 LEU A O 1
ATOM 826 N N . SER A 1 99 ? 8.578 -14.383 -9.219 1 98 99 SER A N 1
ATOM 827 C CA . SER A 1 99 ? 9.469 -15.414 -9.742 1 98 99 SER A CA 1
ATOM 828 C C . SER A 1 99 ? 10.805 -14.812 -10.188 1 98 99 SER A C 1
ATOM 830 O O . SER A 1 99 ? 11.867 -15.383 -9.914 1 98 99 SER A O 1
ATOM 832 N N . LYS A 1 100 ? 10.703 -13.727 -10.852 1 97.44 100 LYS A N 1
ATOM 833 C CA . LYS A 1 100 ? 11.906 -13.039 -11.312 1 97.44 100 LYS A CA 1
ATOM 834 C C . LYS A 1 100 ? 12.742 -12.547 -10.133 1 97.44 100 LYS A C 1
ATOM 836 O O . LYS A 1 100 ? 13.961 -12.734 -10.109 1 97.44 100 LYS A O 1
ATOM 841 N N . ALA A 1 101 ? 12.133 -11.977 -9.18 1 95.75 101 ALA A N 1
ATOM 842 C CA . ALA A 1 101 ? 12.828 -11.391 -8.039 1 95.75 101 ALA A CA 1
ATOM 843 C C . ALA A 1 101 ? 13.492 -12.477 -7.184 1 95.75 101 ALA A C 1
ATOM 845 O O . ALA A 1 101 ? 14.602 -12.281 -6.68 1 95.75 101 ALA A O 1
ATOM 846 N N . ILE A 1 102 ? 12.82 -13.586 -7.09 1 94.19 102 ILE A N 1
ATOM 847 C CA . ILE A 1 102 ? 13.258 -14.641 -6.184 1 94.19 102 ILE A CA 1
ATOM 848 C C . ILE A 1 102 ? 14.18 -15.609 -6.926 1 94.19 102 ILE A C 1
ATOM 850 O O . ILE A 1 102 ? 15.016 -16.266 -6.312 1 94.19 102 ILE A O 1
ATOM 854 N N . GLY A 1 103 ? 14.031 -15.734 -8.219 1 93.81 103 GLY A N 1
ATOM 855 C CA . GLY A 1 103 ? 14.859 -16.609 -9.031 1 93.81 103 GLY A CA 1
ATOM 856 C C . GLY A 1 103 ? 14.352 -18.047 -9.07 1 93.81 103 GLY A C 1
ATOM 857 O O . GLY A 1 103 ? 15.125 -18.984 -9.258 1 93.81 103 GLY A O 1
ATOM 858 N N . GLN A 1 104 ? 13.102 -18.219 -8.781 1 94.06 104 GLN A N 1
ATOM 859 C CA . GLN A 1 104 ? 12.43 -19.5 -8.906 1 94.06 104 GLN A CA 1
ATOM 860 C C . GLN A 1 104 ? 10.945 -19.328 -9.227 1 94.06 104 GLN A C 1
ATOM 862 O O . GLN A 1 104 ? 10.391 -18.25 -9.023 1 94.06 104 GLN A O 1
ATOM 867 N N . ASP A 1 105 ? 10.328 -20.406 -9.648 1 95.94 105 ASP A N 1
ATOM 868 C CA . ASP A 1 105 ? 8.93 -20.344 -10.047 1 95.94 105 ASP A CA 1
ATOM 869 C C . ASP A 1 105 ? 8.023 -20.156 -8.836 1 95.94 105 ASP A C 1
ATOM 871 O O . ASP A 1 105 ? 8.156 -20.875 -7.84 1 95.94 105 ASP A O 1
ATOM 875 N N . VAL A 1 106 ? 7.164 -19.234 -8.906 1 97.62 106 VAL A N 1
ATOM 876 C CA . VAL A 1 106 ? 6.18 -18.938 -7.863 1 97.62 106 VAL A CA 1
ATOM 877 C C . VAL A 1 106 ? 4.77 -19.109 -8.422 1 97.62 106 VAL A C 1
ATOM 879 O O . VAL A 1 106 ? 4.484 -18.688 -9.547 1 97.62 106 VAL A O 1
ATOM 882 N N . ASP A 1 107 ? 3.928 -19.781 -7.738 1 98.25 107 ASP A N 1
ATOM 883 C CA . ASP A 1 107 ? 2.498 -19.891 -8.008 1 98.25 107 ASP A CA 1
ATOM 884 C C . ASP A 1 107 ? 1.678 -19.656 -6.746 1 98.25 107 ASP A C 1
ATOM 886 O O . ASP A 1 107 ? 1.489 -20.562 -5.938 1 98.25 107 ASP A O 1
ATOM 890 N N . LEU A 1 108 ? 1.164 -18.5 -6.684 1 98.38 108 LEU A N 1
ATOM 891 C CA . LEU A 1 108 ? 0.521 -18.078 -5.441 1 98.38 108 LEU A CA 1
ATOM 892 C C . LEU A 1 108 ? -0.874 -18.688 -5.324 1 98.38 108 LEU A C 1
ATOM 894 O O . LEU A 1 108 ? -1.482 -18.656 -4.254 1 98.38 108 LEU A O 1
ATOM 898 N N . LEU A 1 109 ? -1.363 -19.266 -6.371 1 97.75 109 LEU A N 1
ATOM 899 C CA . LEU A 1 109 ? -2.693 -19.859 -6.301 1 97.75 109 LEU A CA 1
ATOM 900 C C . LEU A 1 109 ? -2.611 -21.391 -6.406 1 97.75 109 LEU A C 1
ATOM 902 O O . LEU A 1 109 ? -3.629 -22.047 -6.613 1 97.75 109 LEU A O 1
ATOM 906 N N . GLU A 1 110 ? -1.407 -21.844 -6.332 1 96.69 110 GLU A N 1
ATOM 907 C CA . GLU A 1 110 ? -1.27 -23.297 -6.316 1 96.69 110 GLU A CA 1
ATOM 908 C C . GLU A 1 110 ? -2.16 -23.922 -5.25 1 96.69 110 GLU A C 1
ATOM 910 O O . GLU A 1 110 ? -2.09 -23.562 -4.078 1 96.69 110 GLU A O 1
ATOM 915 N N . GLY A 1 111 ? -3.08 -24.828 -5.648 1 95.19 111 GLY A N 1
ATOM 916 C CA . GLY A 1 111 ? -3.953 -25.531 -4.73 1 95.19 111 GLY A CA 1
ATOM 917 C C . GLY A 1 111 ? -5.148 -24.719 -4.285 1 95.19 111 GLY A C 1
ATOM 918 O O . GLY A 1 111 ? -5.902 -25.141 -3.404 1 95.19 111 GLY A O 1
ATOM 919 N N . PHE A 1 112 ? -5.293 -23.562 -4.895 1 95.81 112 PHE A N 1
ATOM 920 C CA . PHE A 1 112 ? -6.383 -22.688 -4.496 1 95.81 112 PHE A CA 1
ATOM 921 C C . PHE A 1 112 ? -7.707 -23.156 -5.078 1 95.81 112 PHE A C 1
ATOM 923 O O . PHE A 1 112 ? -7.824 -23.359 -6.289 1 95.81 112 PHE A O 1
ATOM 930 N N . GLU A 1 113 ? -8.695 -23.422 -4.223 1 89.56 113 GLU A N 1
ATOM 931 C CA . GLU A 1 113 ? -10.062 -23.781 -4.602 1 89.56 113 GLU A CA 1
ATOM 932 C C . GLU A 1 113 ? -11.07 -22.797 -4.004 1 89.56 113 GLU A C 1
ATOM 934 O O . GLU A 1 113 ? -11.391 -22.875 -2.814 1 89.56 113 GLU A O 1
ATOM 939 N N . PRO A 1 114 ? -11.547 -21.938 -4.875 1 84.06 114 PRO A N 1
ATOM 940 C CA . PRO A 1 114 ? -12.516 -20.984 -4.324 1 84.06 114 PRO A CA 1
ATOM 941 C C . PRO A 1 114 ? -13.773 -21.656 -3.799 1 84.06 114 PRO A C 1
ATOM 943 O O . PRO A 1 114 ? -14.219 -22.672 -4.359 1 84.06 114 PRO A O 1
ATOM 946 N N . GLU A 1 115 ? -14.164 -21.125 -2.629 1 75.62 115 GLU A N 1
ATOM 947 C CA . GLU A 1 115 ? -15.406 -21.672 -2.092 1 75.62 115 GLU A CA 1
ATOM 948 C C . GLU A 1 115 ? -16.625 -21.188 -2.887 1 75.62 115 GLU A C 1
ATOM 950 O O . GLU A 1 115 ? -16.672 -20.031 -3.307 1 75.62 115 GLU A O 1
ATOM 955 N N . GLU A 1 116 ? -17.266 -22.047 -3.732 1 64.12 116 GLU A N 1
ATOM 956 C CA . GLU A 1 116 ? -18.438 -21.812 -4.582 1 64.12 116 GLU A CA 1
ATOM 957 C C . GLU A 1 116 ? -19.641 -21.359 -3.756 1 64.12 116 GLU A C 1
ATOM 959 O O . GLU A 1 116 ? -20.609 -20.828 -4.301 1 64.12 116 GLU A O 1
ATOM 964 N N . LYS A 1 117 ? -19.672 -20.453 -2.834 1 51.03 117 LYS A N 1
ATOM 965 C CA . LYS A 1 117 ? -21.047 -20.266 -2.352 1 51.03 117 LYS A CA 1
ATOM 966 C C . LYS A 1 117 ? -21.719 -19.078 -3.031 1 51.03 117 LYS A C 1
ATOM 968 O O . LYS A 1 117 ? -21.078 -18.047 -3.256 1 51.03 117 LYS A O 1
ATOM 973 N N . GLU B 1 1 ? 21.281 5.184 3.891 1 83.94 1 GLU B N 1
ATOM 974 C CA . GLU B 1 1 ? 21.219 5.617 5.281 1 83.94 1 GLU B CA 1
ATOM 975 C C . GLU B 1 1 ? 20.391 6.887 5.43 1 83.94 1 GLU B C 1
ATOM 977 O O . GLU B 1 1 ? 19.375 6.887 6.133 1 83.94 1 GLU B O 1
ATOM 982 N N . ARG B 1 2 ? 20.75 7.926 4.582 1 93.5 2 ARG B N 1
ATOM 983 C CA . ARG B 1 2 ? 20.031 9.188 4.719 1 93.5 2 ARG B CA 1
ATOM 984 C C . ARG B 1 2 ? 18.547 9.016 4.391 1 93.5 2 ARG B C 1
ATOM 986 O O . ARG B 1 2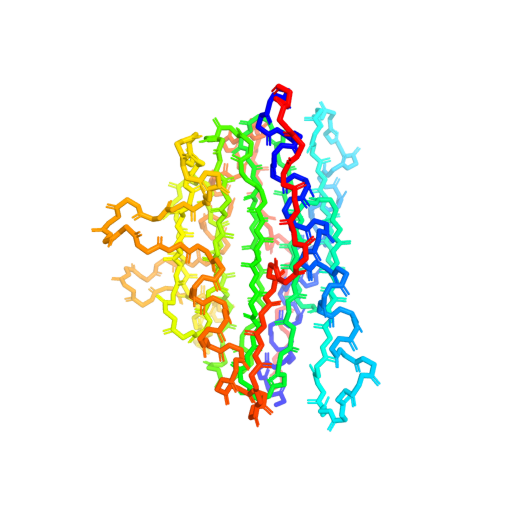 ? 17.688 9.484 5.137 1 93.5 2 ARG B O 1
ATOM 993 N N . TYR B 1 3 ? 18.25 8.289 3.416 1 96.56 3 TYR B N 1
ATOM 994 C CA . TYR B 1 3 ? 16.875 8.031 3.008 1 96.56 3 TYR B CA 1
ATOM 995 C C . TYR B 1 3 ? 16.094 7.371 4.133 1 96.56 3 TYR B C 1
ATOM 997 O O . TYR B 1 3 ? 14.961 7.773 4.43 1 96.56 3 TYR B O 1
ATOM 1005 N N . HIS B 1 4 ? 16.672 6.375 4.719 1 96.38 4 HIS B N 1
ATOM 1006 C CA . HIS B 1 4 ? 16 5.633 5.773 1 96.38 4 HIS B CA 1
ATOM 1007 C C . HIS B 1 4 ? 15.68 6.535 6.965 1 96.38 4 HIS B C 1
ATOM 1009 O O . HIS B 1 4 ? 14.57 6.496 7.5 1 96.38 4 HIS B O 1
ATOM 1015 N N . ARG B 1 5 ? 16.656 7.293 7.262 1 96.06 5 ARG B N 1
ATOM 1016 C CA . ARG B 1 5 ? 16.469 8.195 8.391 1 96.06 5 ARG B CA 1
ATOM 1017 C C . ARG B 1 5 ? 15.359 9.203 8.102 1 96.06 5 ARG B C 1
ATOM 1019 O O . ARG B 1 5 ? 14.445 9.375 8.914 1 96.06 5 ARG B O 1
ATOM 1026 N N . LEU B 1 6 ? 15.375 9.852 6.949 1 97.12 6 LEU B N 1
ATOM 1027 C CA . LEU B 1 6 ? 14.422 10.891 6.586 1 97.12 6 LEU B CA 1
ATOM 1028 C C . LEU B 1 6 ? 13.016 10.32 6.465 1 97.12 6 LEU B C 1
ATOM 1030 O O . LEU B 1 6 ? 12.055 10.922 6.953 1 97.12 6 LEU B O 1
ATOM 1034 N N . SER B 1 7 ? 12.898 9.211 5.824 1 98 7 SER B N 1
ATOM 1035 C CA . SER B 1 7 ? 11.586 8.586 5.652 1 98 7 SER B CA 1
ATOM 1036 C C . SER B 1 7 ? 11.023 8.102 6.988 1 98 7 SER B C 1
ATOM 1038 O O . SER B 1 7 ? 9.836 8.281 7.27 1 98 7 SER B O 1
ATOM 1040 N N . ASP B 1 8 ? 11.898 7.52 7.859 1 97.25 8 ASP B N 1
ATOM 1041 C CA . ASP B 1 8 ? 11.461 7.066 9.172 1 97.25 8 ASP B CA 1
ATOM 1042 C C . ASP B 1 8 ? 10.969 8.242 10.023 1 97.25 8 ASP B C 1
ATOM 1044 O O . ASP B 1 8 ? 9.953 8.133 10.711 1 97.25 8 ASP B O 1
ATOM 1048 N N . GLU B 1 9 ? 11.68 9.234 9.961 1 96.94 9 GLU B N 1
ATOM 1049 C CA . GLU B 1 9 ? 11.367 10.391 10.797 1 96.94 9 GLU B CA 1
ATOM 1050 C C . GLU B 1 9 ? 9.977 10.938 10.484 1 96.94 9 GLU B C 1
ATOM 1052 O O . GLU B 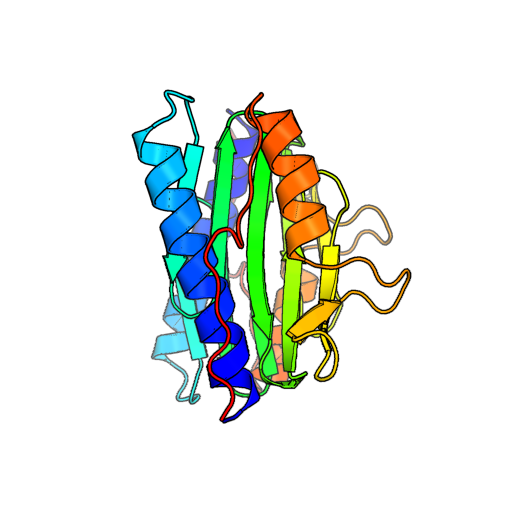1 9 ? 9.172 11.148 11.391 1 96.94 9 GLU B O 1
ATOM 1057 N N . VAL B 1 10 ? 9.672 11.148 9.242 1 98.06 10 VAL B N 1
ATOM 1058 C CA . VAL B 1 10 ? 8.398 11.758 8.875 1 98.06 10 VAL B CA 1
ATOM 1059 C C . VAL B 1 10 ? 7.266 10.766 9.109 1 98.06 10 VAL B C 1
ATOM 1061 O O . VAL B 1 10 ? 6.195 11.133 9.602 1 98.06 10 VAL B O 1
ATOM 1064 N N . LEU B 1 11 ? 7.457 9.516 8.781 1 98.44 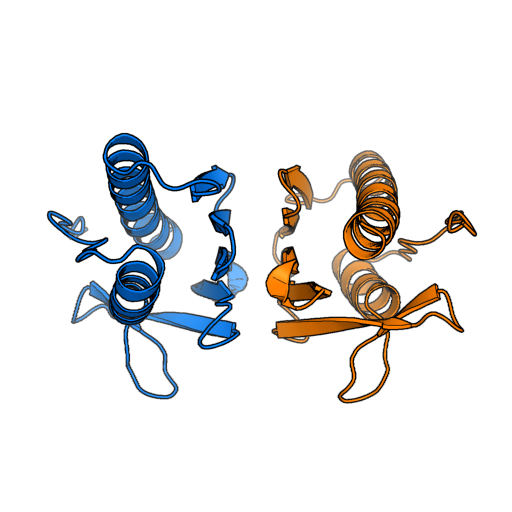11 LEU B N 1
ATOM 1065 C CA . LEU B 1 11 ? 6.402 8.523 8.945 1 98.44 11 LEU B CA 1
ATOM 1066 C C . LEU B 1 11 ? 6.113 8.273 10.422 1 98.44 11 LEU B C 1
ATOM 1068 O O . LEU B 1 11 ? 4.953 8.141 10.82 1 98.44 11 LEU B O 1
ATOM 1072 N N . ASP B 1 12 ? 7.191 8.25 11.203 1 97.94 12 ASP B N 1
ATOM 1073 C CA . ASP B 1 12 ? 6.992 8.086 12.641 1 97.94 12 ASP B CA 1
ATOM 1074 C C . ASP B 1 12 ? 6.184 9.25 13.219 1 97.94 12 ASP B C 1
ATOM 1076 O O . ASP B 1 12 ? 5.316 9.047 14.062 1 97.94 12 ASP B O 1
ATOM 1080 N N . HIS B 1 13 ? 6.512 10.352 12.742 1 98.25 13 HIS B N 1
ATOM 1081 C CA . HIS B 1 13 ? 5.773 11.523 13.203 1 98.25 13 HIS B CA 1
ATOM 1082 C C . HIS B 1 13 ? 4.305 11.438 12.797 1 98.25 13 HIS B C 1
ATOM 1084 O O . HIS B 1 13 ? 3.416 11.688 13.617 1 98.25 13 HIS B O 1
ATOM 1090 N N . MET B 1 14 ? 4.062 11.102 11.586 1 98.56 14 MET B N 1
ATOM 1091 C CA . MET B 1 14 ? 2.691 10.984 11.094 1 98.56 14 MET B CA 1
ATOM 1092 C C . MET B 1 14 ? 1.917 9.93 11.883 1 98.56 14 MET B C 1
ATOM 1094 O O . MET B 1 14 ? 0.74 10.117 12.188 1 98.56 14 MET B O 1
ATOM 1098 N N . VAL B 1 15 ? 2.59 8.82 12.164 1 98.31 15 VAL B N 1
ATOM 1099 C CA . VAL B 1 15 ? 1.953 7.766 12.945 1 98.31 15 VAL B CA 1
ATOM 1100 C C .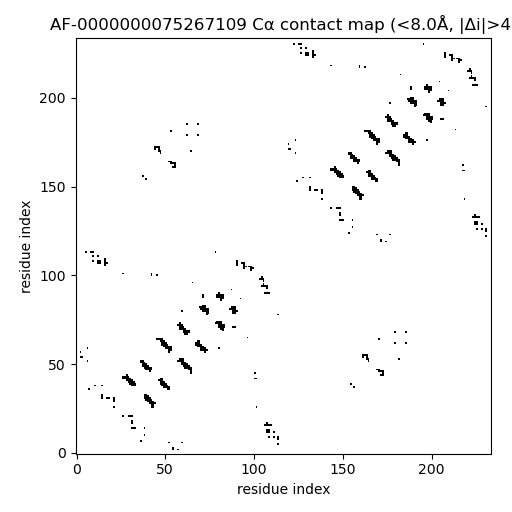 VAL B 1 15 ? 1.501 8.32 14.297 1 98.31 15 VAL B C 1
ATOM 1102 O O . VAL B 1 15 ? 0.368 8.086 14.719 1 98.31 15 VAL B O 1
ATOM 1105 N N . THR B 1 16 ? 2.387 9.039 14.945 1 97.81 16 THR B N 1
ATOM 1106 C CA . THR B 1 16 ? 2.07 9.625 16.234 1 97.81 16 THR B CA 1
ATOM 1107 C C . THR B 1 16 ? 0.861 10.555 16.141 1 97.81 16 THR B C 1
ATOM 1109 O O . THR B 1 16 ? -0.067 10.461 16.938 1 97.81 16 THR B O 1
ATOM 1112 N N . ARG B 1 17 ? 0.825 11.383 15.117 1 97.56 17 ARG B N 1
ATOM 1113 C CA . ARG B 1 17 ? -0.279 12.312 14.914 1 97.56 17 ARG B CA 1
ATOM 1114 C C . ARG B 1 17 ? -1.584 11.562 14.648 1 97.56 17 ARG B C 1
ATOM 1116 O O . ARG B 1 17 ? -2.631 11.93 15.188 1 97.56 17 ARG B O 1
ATOM 1123 N N . LEU B 1 18 ? -1.504 10.547 13.883 1 97.88 18 LEU B N 1
ATOM 1124 C CA . LEU B 1 18 ? -2.686 9.773 13.523 1 97.88 18 LEU B CA 1
ATOM 1125 C C . LEU B 1 18 ? -3.219 9 14.727 1 97.88 18 LEU B C 1
ATOM 1127 O O . LEU B 1 18 ? -4.434 8.867 14.891 1 97.88 18 LEU B O 1
ATOM 1131 N N . GLU B 1 19 ? -2.311 8.484 15.508 1 96.44 19 GLU B N 1
ATOM 1132 C CA . GLU B 1 19 ? -2.73 7.785 16.719 1 96.44 19 GLU B CA 1
ATOM 1133 C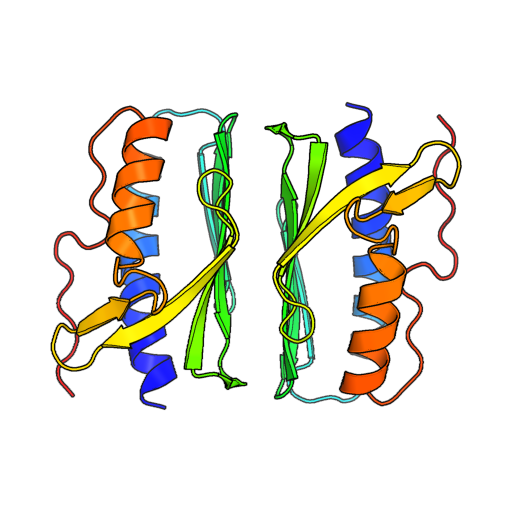 C . GLU B 1 19 ? -3.42 8.734 17.688 1 96.44 19 GLU B C 1
ATOM 1135 O O . GLU B 1 19 ? -4.414 8.375 18.328 1 96.44 19 GLU B O 1
ATOM 1140 N N . GLU B 1 20 ? -2.871 9.906 17.812 1 95.31 20 GLU B N 1
ATOM 1141 C CA . GLU B 1 20 ? -3.516 10.93 18.641 1 95.31 20 GLU B CA 1
ATOM 1142 C C . GLU B 1 20 ? -4.906 11.266 18.109 1 95.31 20 GLU B C 1
ATOM 1144 O O . GLU B 1 20 ? -5.855 11.398 18.891 1 95.31 20 GLU B O 1
ATOM 1149 N N . LEU B 1 21 ? -4.98 11.391 16.844 1 94.62 21 LEU B N 1
ATOM 1150 C CA . LEU B 1 21 ? -6.262 11.664 16.188 1 94.62 21 LEU B CA 1
ATOM 1151 C C . LEU B 1 21 ? -7.254 10.539 16.453 1 94.62 21 LEU B C 1
ATOM 1153 O O . LEU B 1 21 ? -8.422 10.789 16.766 1 94.62 21 LEU B O 1
ATOM 1157 N N . ALA B 1 22 ? -6.801 9.312 16.344 1 92.62 22 ALA B N 1
ATOM 1158 C CA . ALA B 1 22 ? -7.637 8.133 16.578 1 92.62 22 ALA B CA 1
ATOM 1159 C C . ALA B 1 22 ? -8.188 8.117 18 1 92.62 22 ALA B C 1
ATOM 1161 O O . ALA B 1 22 ? -9.305 7.652 18.219 1 92.62 22 ALA B O 1
ATOM 1162 N N . ASP B 1 23 ? -7.461 8.609 18.938 1 92 23 ASP B N 1
ATOM 1163 C CA . ASP B 1 23 ? -7.879 8.68 20.344 1 92 23 ASP B CA 1
ATOM 1164 C C . ASP B 1 23 ? -8.906 9.781 20.562 1 92 23 ASP B C 1
ATOM 1166 O O . ASP B 1 23 ? -9.734 9.703 21.469 1 92 23 ASP B O 1
ATOM 1170 N N . GLU B 1 24 ? -8.797 10.742 19.75 1 90.19 24 GLU B N 1
ATOM 1171 C CA . GLU B 1 24 ? -9.625 11.938 19.953 1 90.19 24 GLU B CA 1
ATOM 1172 C C . GLU B 1 24 ? -10.977 11.789 19.25 1 90.19 24 GLU B C 1
ATOM 1174 O O . GLU B 1 24 ? -11.992 12.281 19.75 1 90.19 24 GLU B O 1
ATOM 1179 N N . ILE B 1 25 ? -10.867 11.086 18.156 1 86 25 ILE B N 1
ATOM 1180 C CA . ILE B 1 25 ? -12.086 11.062 17.344 1 86 25 ILE B CA 1
ATOM 1181 C C . ILE B 1 25 ? -12.805 9.727 17.547 1 86 25 ILE B C 1
ATOM 1183 O O . ILE B 1 25 ? -12.172 8.711 17.828 1 86 25 ILE B O 1
ATOM 1187 N N . GLU B 1 26 ? -14.156 9.797 17.562 1 82.25 26 GLU B N 1
ATOM 1188 C CA . GLU B 1 26 ? -14.977 8.594 17.594 1 82.25 26 GLU B CA 1
ATOM 1189 C C . GLU B 1 26 ? -15.492 8.234 16.203 1 82.25 26 GLU B C 1
ATOM 1191 O O . GLU B 1 26 ? -16.609 8.625 15.828 1 82.25 26 GLU B O 1
ATOM 1196 N N . MET B 1 27 ? -14.633 7.777 15.383 1 86 27 MET B N 1
ATOM 1197 C CA . MET B 1 27 ? -15.039 7.359 14.047 1 86 27 MET B CA 1
ATOM 1198 C C . MET B 1 27 ? -14.922 5.844 13.891 1 86 27 MET B C 1
ATOM 1200 O O . MET B 1 27 ? -13.844 5.277 14.086 1 86 27 MET B O 1
ATOM 1204 N N . GLU B 1 28 ? -16.031 5.355 13.617 1 89.56 28 GLU B N 1
ATOM 1205 C CA . GLU B 1 28 ? -16.031 3.914 13.398 1 89.56 28 GLU B CA 1
ATOM 1206 C C . GLU B 1 28 ? -15.156 3.533 12.211 1 89.56 28 GLU B C 1
ATOM 1208 O O . GLU B 1 28 ? -15.242 4.141 11.141 1 89.56 28 GLU B O 1
ATOM 1213 N N . GLY B 1 29 ? -14.195 2.65 12.422 1 90.81 29 GLY B N 1
ATOM 1214 C CA . GLY B 1 29 ? -13.391 2.125 11.336 1 90.81 29 GLY B CA 1
ATOM 1215 C C . GLY B 1 29 ? -12.078 2.857 11.156 1 90.81 29 GLY B C 1
ATOM 1216 O O . GLY B 1 29 ? -11.273 2.502 10.289 1 90.81 29 GLY B O 1
ATOM 1217 N N . PHE B 1 30 ? -11.922 3.91 12.016 1 94.88 30 PHE B N 1
ATOM 1218 C CA . PHE B 1 30 ? -10.648 4.605 11.922 1 94.88 30 PHE B CA 1
ATOM 1219 C C . PHE B 1 30 ? -9.562 3.842 12.664 1 94.88 30 PHE B C 1
ATOM 1221 O O . PHE B 1 30 ? -9.711 3.533 13.852 1 94.88 30 PHE B O 1
ATOM 1228 N N . ASP B 1 31 ? -8.508 3.494 11.984 1 94.81 31 ASP B N 1
ATOM 1229 C CA . ASP B 1 31 ? -7.395 2.742 12.562 1 94.81 31 ASP B CA 1
ATOM 1230 C C . ASP B 1 31 ? -6.09 3.039 11.828 1 94.81 31 ASP B C 1
ATOM 1232 O O . ASP B 1 31 ? -6.098 3.309 10.625 1 94.81 31 ASP B O 1
ATOM 1236 N N . VAL B 1 32 ? -5.023 3.025 12.594 1 96.75 32 VAL B N 1
ATOM 1237 C CA . VAL B 1 32 ? -3.697 3.258 12.023 1 96.75 32 VAL B CA 1
ATOM 1238 C C . VAL B 1 32 ? -2.748 2.141 12.453 1 96.75 32 VAL B C 1
ATOM 1240 O O . VAL B 1 32 ? -2.707 1.77 13.633 1 96.75 32 VAL B O 1
ATOM 1243 N N . GLU B 1 33 ? -2.082 1.621 11.516 1 96.38 33 GLU B N 1
ATOM 1244 C CA . GLU B 1 33 ? -1.046 0.626 11.773 1 96.38 33 GLU B CA 1
ATOM 1245 C C . GLU B 1 33 ? 0.24 0.959 11.023 1 96.38 33 GLU B C 1
ATOM 1247 O O . GLU B 1 33 ? 0.195 1.416 9.883 1 96.38 33 GLU B O 1
ATOM 1252 N N . TYR B 1 34 ? 1.326 0.774 11.703 1 97.31 34 TYR B N 1
ATOM 1253 C CA . TYR B 1 34 ? 2.635 0.971 11.086 1 97.31 34 TYR B CA 1
ATOM 1254 C C . TYR B 1 34 ? 3.574 -0.182 11.43 1 97.31 34 TYR B C 1
ATOM 1256 O O . TYR B 1 34 ? 3.816 -0.469 12.602 1 97.31 34 TYR B O 1
ATOM 1264 N N . ASN B 1 35 ? 3.969 -0.856 10.414 1 94.81 35 ASN B N 1
ATOM 1265 C CA . ASN B 1 35 ? 4.871 -1.987 10.602 1 94.81 35 ASN B CA 1
ATOM 1266 C C . ASN B 1 35 ? 5.816 -2.145 9.406 1 94.81 35 ASN B C 1
ATOM 1268 O O . ASN B 1 35 ? 5.379 -2.156 8.258 1 94.81 35 ASN B O 1
ATOM 1272 N N . GLN B 1 36 ? 7.137 -2.162 9.75 1 90.56 36 GLN B N 1
ATOM 1273 C CA . GLN B 1 36 ? 8.172 -2.461 8.758 1 90.56 36 GLN B CA 1
ATOM 1274 C C . GLN B 1 36 ? 8.07 -1.52 7.562 1 90.56 36 GLN B C 1
ATOM 1276 O O . GLN B 1 36 ? 8.078 -1.966 6.414 1 90.56 36 GLN B O 1
ATOM 1281 N N . GLY B 1 37 ? 7.832 -0.281 7.832 1 95.56 37 GLY B N 1
ATOM 1282 C CA . GLY B 1 37 ? 7.895 0.734 6.793 1 95.56 37 GLY B CA 1
ATOM 1283 C C . GLY B 1 37 ? 6.605 0.854 6 1 95.56 37 GLY B C 1
ATOM 1284 O O . GLY B 1 37 ? 6.566 1.532 4.973 1 95.56 37 GLY B O 1
ATOM 1285 N N . VAL B 1 38 ? 5.566 0.176 6.395 1 97.62 38 VAL B N 1
ATOM 1286 C CA . VAL B 1 38 ? 4.258 0.258 5.754 1 97.62 38 VAL B CA 1
ATOM 1287 C C . VAL B 1 38 ? 3.227 0.78 6.746 1 97.62 38 VAL B C 1
ATOM 1289 O O . VAL B 1 38 ? 3.031 0.194 7.816 1 97.62 38 VAL B O 1
ATOM 1292 N N . MET B 1 39 ? 2.613 1.885 6.375 1 98.56 39 MET B N 1
ATOM 1293 C CA . MET B 1 39 ? 1.553 2.463 7.195 1 98.56 39 MET B CA 1
ATOM 1294 C C . MET B 1 39 ? 0.192 2.287 6.531 1 98.56 39 MET B C 1
ATOM 1296 O O . MET B 1 39 ? 0.041 2.551 5.336 1 98.56 39 MET B O 1
ATOM 1300 N N . THR B 1 40 ? -0.751 1.841 7.301 1 98.25 40 THR B N 1
ATOM 1301 C CA . THR B 1 40 ? -2.125 1.709 6.828 1 98.25 40 THR B CA 1
ATOM 1302 C C . THR B 1 40 ? -3.062 2.6 7.641 1 98.25 40 THR B C 1
ATOM 1304 O O . THR B 1 40 ? -3.002 2.613 8.867 1 98.25 40 THR B O 1
ATOM 1307 N N . ILE B 1 41 ? -3.826 3.346 6.953 1 98.12 41 ILE B N 1
ATOM 1308 C CA . ILE B 1 41 ? -4.863 4.168 7.566 1 98.12 41 ILE B CA 1
ATOM 1309 C C . ILE B 1 41 ? -6.234 3.725 7.066 1 98.12 41 ILE B C 1
ATOM 1311 O O . ILE B 1 41 ? -6.594 3.977 5.914 1 98.12 41 ILE B O 1
ATOM 1315 N N . SER B 1 42 ? -6.945 3.092 7.941 1 96.69 42 SER B N 1
ATOM 1316 C CA . SER B 1 42 ? -8.336 2.766 7.629 1 96.69 42 SER B CA 1
ATOM 1317 C C . SER B 1 42 ? -9.273 3.883 8.062 1 96.69 42 SER B C 1
ATOM 1319 O O . SER B 1 42 ? -9.25 4.312 9.219 1 96.69 42 SER B O 1
ATOM 1321 N N . VAL B 1 43 ? -10.094 4.312 7.141 1 95.75 43 VAL B N 1
ATOM 1322 C CA . VAL B 1 43 ? -11.023 5.391 7.461 1 95.75 43 VAL B CA 1
ATOM 1323 C C . VAL B 1 43 ? -12.453 4.941 7.184 1 95.75 43 VAL B C 1
ATOM 1325 O O . VAL B 1 43 ? -13.219 5.648 6.527 1 95.75 43 VAL B O 1
ATOM 1328 N N . GLY B 1 44 ? -12.734 3.736 7.59 1 91.12 44 GLY B N 1
ATOM 1329 C CA . GLY B 1 44 ? -14.078 3.195 7.48 1 91.12 44 GLY B CA 1
ATOM 1330 C C . GLY B 1 44 ? -14.602 3.178 6.055 1 91.12 44 GLY B C 1
ATOM 1331 O O . GLY B 1 44 ? -13.953 2.629 5.16 1 91.12 44 GLY B O 1
ATOM 1332 N N . GLU B 1 45 ? -15.695 3.885 5.93 1 92.69 45 GLU B N 1
ATOM 1333 C CA . GLU B 1 45 ? -16.391 3.875 4.645 1 92.69 45 GLU B CA 1
ATOM 1334 C C . GLU B 1 45 ? -15.617 4.676 3.598 1 92.69 45 GLU B C 1
ATOM 1336 O O . GLU B 1 45 ? -15.914 4.586 2.402 1 92.69 45 GLU B O 1
ATOM 1341 N N . HIS B 1 46 ? -14.625 5.344 4 1 94.69 46 HIS B N 1
ATOM 1342 C CA . HIS B 1 46 ? -13.891 6.199 3.082 1 94.69 46 HIS B CA 1
ATOM 1343 C C . HIS B 1 46 ? -12.695 5.465 2.482 1 94.69 46 HIS B C 1
ATOM 1345 O O . HIS B 1 46 ? -12.039 5.977 1.575 1 94.69 46 HIS B O 1
ATOM 1351 N N . GLY B 1 47 ? -12.438 4.305 3.008 1 95.81 47 GLY B N 1
ATOM 1352 C CA . GLY B 1 47 ? -11.43 3.477 2.365 1 95.81 47 GLY B CA 1
ATOM 1353 C C . GLY B 1 47 ? -10.148 3.365 3.166 1 95.81 47 GLY B C 1
ATOM 1354 O O . GLY B 1 47 ? -10.102 3.758 4.336 1 95.81 47 GLY B O 1
ATOM 1355 N N . THR B 1 48 ? -9.164 2.736 2.557 1 97.69 48 THR B N 1
ATOM 1356 C CA . THR B 1 48 ? -7.887 2.449 3.209 1 97.69 48 THR B CA 1
ATOM 1357 C C . THR B 1 48 ? -6.734 3.109 2.461 1 97.69 48 THR B C 1
ATOM 1359 O O . THR B 1 48 ? -6.598 2.941 1.247 1 97.69 48 THR B O 1
ATOM 1362 N N . TYR B 1 49 ? -5.98 3.955 3.172 1 98.69 49 TYR B N 1
ATOM 1363 C CA . TYR B 1 49 ? -4.723 4.5 2.666 1 98.69 49 TYR B CA 1
ATOM 1364 C C . TYR B 1 49 ? -3.553 3.59 3.02 1 98.69 49 TYR B C 1
ATOM 1366 O O . TYR B 1 49 ? -3.482 3.064 4.133 1 98.69 49 TYR B O 1
ATOM 1374 N N . VAL B 1 50 ? -2.68 3.453 2.059 1 98.75 50 VAL B N 1
ATOM 1375 C CA . VAL B 1 50 ? -1.443 2.736 2.352 1 98.75 50 VAL B CA 1
ATOM 1376 C C . VAL B 1 50 ? -0.244 3.598 1.962 1 98.75 50 VAL B C 1
ATOM 1378 O O . VAL B 1 50 ? -0.209 4.168 0.869 1 98.75 50 VAL B O 1
ATOM 1381 N N . ILE B 1 51 ? 0.648 3.783 2.869 1 98.81 51 ILE B N 1
ATOM 1382 C CA . ILE B 1 51 ? 1.911 4.484 2.67 1 98.81 51 ILE B CA 1
ATOM 1383 C C . ILE B 1 51 ? 3.078 3.545 2.969 1 98.81 51 ILE B C 1
ATOM 1385 O O . ILE B 1 51 ? 3.105 2.893 4.016 1 98.81 51 ILE B O 1
ATOM 1389 N N . ASN B 1 52 ? 3.996 3.457 2.062 1 98.56 52 ASN B N 1
ATOM 1390 C CA . ASN B 1 52 ? 5.098 2.537 2.33 1 98.56 52 ASN B CA 1
ATOM 1391 C C . ASN B 1 52 ? 6.422 3.08 1.799 1 98.56 52 ASN B C 1
ATOM 1393 O O . ASN B 1 52 ? 6.438 3.885 0.865 1 98.56 52 ASN B O 1
ATOM 1397 N N . LYS B 1 53 ? 7.445 2.648 2.439 1 98.25 53 LYS B N 1
ATOM 1398 C CA . LYS B 1 53 ? 8.797 2.951 1.971 1 98.25 53 LYS B CA 1
ATOM 1399 C C . LYS B 1 53 ? 9.195 2.033 0.819 1 98.25 53 LYS B C 1
ATOM 1401 O O . LYS B 1 53 ? 8.898 0.837 0.84 1 98.25 53 LYS B O 1
ATOM 1406 N N . GLN B 1 54 ? 9.82 2.654 -0.214 1 98 54 GLN B N 1
ATOM 1407 C CA . GLN B 1 54 ? 10.43 1.913 -1.313 1 98 54 GLN B CA 1
ATOM 1408 C C . GLN B 1 54 ? 11.93 2.213 -1.414 1 98 54 GLN B C 1
ATOM 1410 O O . GLN B 1 54 ? 12.344 3.037 -2.229 1 98 54 GLN B O 1
ATOM 1415 N N . PRO B 1 55 ? 12.719 1.473 -0.608 1 96.5 55 PRO B N 1
ATOM 1416 C CA . PRO B 1 55 ? 14.133 1.802 -0.449 1 96.5 55 PRO B CA 1
ATOM 1417 C C . PRO B 1 55 ? 14.906 1.753 -1.769 1 96.5 55 PRO B C 1
ATOM 1419 O O . PRO B 1 55 ? 15.727 2.631 -2.039 1 96.5 55 PRO B O 1
ATOM 1422 N N . PRO B 1 56 ? 14.664 0.826 -2.656 1 95.69 56 PRO B N 1
ATOM 1423 C CA . PRO B 1 56 ? 15.492 0.775 -3.865 1 95.69 56 PRO B CA 1
ATOM 1424 C C . PRO B 1 56 ? 15.453 2.078 -4.66 1 95.69 56 PRO B C 1
ATOM 1426 O O . PRO B 1 56 ? 16.453 2.459 -5.277 1 95.69 56 PRO B O 1
ATOM 1429 N N . ASN B 1 57 ? 14.312 2.809 -4.621 1 95.94 57 ASN B N 1
ATOM 1430 C CA . ASN B 1 57 ? 14.195 4.047 -5.383 1 95.94 57 ASN B CA 1
ATOM 1431 C C . ASN B 1 57 ? 14.219 5.27 -4.473 1 95.94 57 ASN B C 1
ATOM 1433 O O . ASN B 1 57 ? 13.969 6.391 -4.926 1 95.94 57 ASN B O 1
ATOM 1437 N N . HIS B 1 58 ? 14.438 5.023 -3.25 1 97.56 58 HIS B N 1
ATOM 1438 C CA . HIS B 1 58 ? 14.477 6.07 -2.238 1 97.56 58 HIS B CA 1
ATOM 1439 C C . HIS B 1 58 ? 13.211 6.918 -2.268 1 97.56 58 HIS B C 1
ATOM 1441 O O . HIS B 1 58 ? 13.281 8.148 -2.229 1 97.56 58 HIS B O 1
ATOM 1447 N N . GLN B 1 59 ? 12.07 6.18 -2.285 1 98.38 59 GLN B N 1
ATOM 1448 C CA . GLN B 1 59 ? 10.797 6.887 -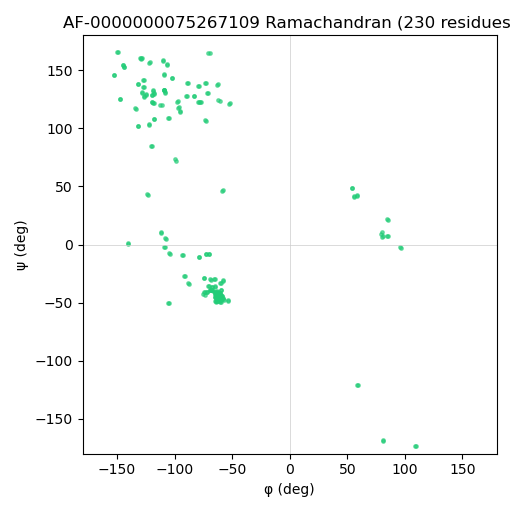2.373 1 98.38 59 GLN B CA 1
ATOM 1449 C C . GLN B 1 59 ? 9.836 6.426 -1.281 1 98.38 59 GLN B C 1
ATOM 1451 O O . GLN B 1 59 ? 10.039 5.375 -0.667 1 98.38 59 GLN B O 1
ATOM 1456 N N . ILE B 1 60 ? 8.859 7.281 -1.057 1 98.75 60 ILE B N 1
ATOM 1457 C CA . ILE B 1 60 ? 7.652 6.918 -0.316 1 98.75 60 ILE B CA 1
ATOM 1458 C C . ILE B 1 60 ? 6.469 6.824 -1.273 1 98.75 60 ILE B C 1
ATOM 1460 O O . ILE B 1 60 ? 6.285 7.691 -2.133 1 98.75 60 ILE B O 1
ATOM 1464 N N . TRP B 1 61 ? 5.738 5.738 -1.18 1 98.81 61 TRP B N 1
ATOM 1465 C CA . TRP B 1 61 ? 4.598 5.539 -2.064 1 98.81 61 TRP B CA 1
ATOM 1466 C C . TRP B 1 61 ? 3.285 5.66 -1.294 1 98.81 61 TRP B C 1
ATOM 1468 O O . TRP B 1 61 ? 3.229 5.352 -0.101 1 98.81 61 TRP B O 1
ATOM 1478 N N . LEU B 1 62 ? 2.324 6.172 -1.984 1 98.81 62 LEU B N 1
ATOM 1479 C CA . LEU B 1 62 ? 0.982 6.324 -1.432 1 98.81 62 LEU B CA 1
ATOM 1480 C C . LEU B 1 62 ? -0.051 5.637 -2.318 1 98.81 62 LEU B C 1
ATOM 1482 O O . LEU B 1 62 ? -0.016 5.777 -3.543 1 98.81 62 LEU B O 1
ATOM 1486 N N . SER B 1 63 ? -0.842 4.828 -1.721 1 98.31 63 SER B N 1
ATOM 1487 C CA . SER B 1 63 ? -2.107 4.402 -2.309 1 98.31 63 SER B CA 1
ATOM 1488 C C . SER B 1 63 ? -3.289 5.098 -1.639 1 98.31 63 SER B C 1
ATOM 1490 O O . SER B 1 63 ? -3.609 4.809 -0.483 1 98.31 63 SER B O 1
ATOM 1492 N N . SER B 1 64 ? -3.91 6 -2.363 1 98.69 64 SER B N 1
ATOM 1493 C CA . SER B 1 64 ? -5.031 6.785 -1.862 1 98.69 64 SER B CA 1
ATOM 1494 C C . SER B 1 64 ? -6.34 6.367 -2.527 1 98.69 64 SER B C 1
ATOM 1496 O O . SER B 1 64 ? -6.406 6.238 -3.752 1 98.69 64 SER B O 1
ATOM 1498 N N . PRO B 1 65 ? -7.34 6.188 -1.697 1 97.94 65 PRO B N 1
ATOM 1499 C CA . PRO B 1 65 ? -8.641 5.906 -2.316 1 97.94 65 PRO B CA 1
ATOM 1500 C C . PRO B 1 65 ? -9.219 7.121 -3.043 1 97.94 65 PRO B C 1
ATOM 1502 O O . PRO B 1 65 ? -10.203 6.992 -3.777 1 97.94 65 PRO B O 1
ATOM 1505 N N . VAL B 1 66 ? -8.602 8.273 -2.891 1 97.94 66 VAL B N 1
ATOM 1506 C CA . VAL B 1 66 ? -9.117 9.508 -3.471 1 97.94 66 VAL B CA 1
ATOM 1507 C C . VAL B 1 66 ? -8.281 9.898 -4.684 1 97.94 66 VAL B C 1
ATOM 1509 O O . VAL B 1 66 ? -8.805 10.039 -5.793 1 97.94 66 VAL B O 1
ATOM 1512 N N . SER B 1 67 ? -6.965 9.93 -4.543 1 97.44 67 SER B N 1
ATOM 1513 C CA . SER B 1 67 ? -6.121 10.492 -5.594 1 97.44 67 SER B CA 1
ATOM 1514 C C . SER B 1 67 ? -5.336 9.406 -6.316 1 97.44 67 SER B C 1
ATOM 1516 O O . SER B 1 67 ? -4.637 9.68 -7.293 1 97.44 67 SER B O 1
ATOM 1518 N N . GLY B 1 68 ? -5.5 8.172 -5.855 1 95.75 68 GLY B N 1
ATOM 1519 C CA . GLY B 1 68 ? -4.797 7.082 -6.516 1 95.75 68 GLY B CA 1
ATOM 1520 C C . GLY B 1 68 ? -3.352 6.945 -6.074 1 95.75 68 GLY B C 1
ATOM 1521 O O . GLY B 1 68 ? -2.955 7.516 -5.055 1 95.75 68 GLY B O 1
ATOM 1522 N N . PRO B 1 69 ? -2.639 6.133 -6.809 1 97.25 69 PRO B N 1
ATOM 1523 C CA . PRO B 1 69 ? -1.237 5.902 -6.449 1 97.25 69 PRO B CA 1
ATOM 1524 C C . PRO B 1 69 ? -0.342 7.098 -6.766 1 97.25 69 PRO B C 1
ATOM 1526 O O . PRO B 1 69 ? -0.519 7.746 -7.801 1 97.25 69 PRO B O 1
ATOM 1529 N N . GLN B 1 70 ? 0.576 7.367 -5.828 1 98.06 70 GLN B N 1
ATOM 1530 C CA . GLN B 1 70 ? 1.558 8.43 -6.012 1 98.06 70 GLN B CA 1
ATOM 1531 C C . GLN B 1 70 ? 2.898 8.055 -5.387 1 98.06 70 GLN B C 1
ATOM 1533 O O . GLN B 1 70 ? 2.957 7.203 -4.496 1 98.06 70 GLN B O 1
ATOM 1538 N N . ARG B 1 71 ? 3.912 8.648 -5.93 1 98.38 71 ARG B N 1
ATOM 1539 C CA . ARG B 1 71 ? 5.254 8.414 -5.406 1 98.38 71 ARG B CA 1
ATOM 1540 C C . ARG B 1 71 ? 5.953 9.727 -5.07 1 98.38 71 ARG B C 1
ATOM 1542 O O . ARG B 1 71 ? 5.883 10.688 -5.836 1 98.38 71 ARG B O 1
ATOM 1549 N N . TYR B 1 72 ? 6.707 9.727 -3.957 1 98.62 72 TYR B N 1
ATOM 1550 C CA . TYR B 1 72 ? 7.246 10.977 -3.426 1 98.62 72 TYR B CA 1
ATOM 1551 C C . TYR B 1 72 ? 8.758 10.875 -3.227 1 98.62 72 TYR B C 1
ATOM 1553 O O . TYR B 1 72 ? 9.25 9.891 -2.68 1 98.62 72 TYR B O 1
ATOM 1561 N N . ASP B 1 73 ? 9.406 11.922 -3.652 1 98.38 73 ASP B N 1
ATOM 1562 C CA . ASP B 1 73 ? 10.836 12.094 -3.426 1 98.38 73 ASP B CA 1
ATOM 1563 C C . ASP B 1 73 ? 11.094 13.164 -2.367 1 98.38 73 ASP B C 1
ATOM 1565 O O . ASP B 1 73 ? 10.258 14.047 -2.145 1 98.38 73 ASP B O 1
ATOM 1569 N N . PHE B 1 74 ? 12.219 13.023 -1.766 1 97.88 74 PHE B N 1
ATOM 1570 C CA . PHE B 1 74 ? 12.562 13.992 -0.732 1 97.88 74 PHE B CA 1
ATOM 1571 C C . PHE B 1 74 ? 13.164 15.25 -1.349 1 97.88 74 PHE B C 1
ATOM 1573 O O . PHE B 1 74 ? 14.055 15.172 -2.193 1 97.88 74 PHE B O 1
ATOM 1580 N N . ASP B 1 75 ? 12.586 16.297 -0.965 1 95.12 75 ASP B N 1
ATOM 1581 C CA . ASP B 1 75 ? 13.125 17.594 -1.345 1 95.12 75 ASP B CA 1
ATOM 1582 C C . ASP B 1 75 ? 14.031 18.156 -0.252 1 95.12 75 ASP B C 1
ATOM 1584 O O . ASP B 1 75 ? 13.562 18.578 0.801 1 95.12 75 ASP B O 1
ATOM 1588 N N . GLU B 1 76 ? 15.289 18.297 -0.493 1 91.12 76 GLU B N 1
ATOM 1589 C CA . GLU B 1 76 ? 16.281 18.75 0.484 1 91.12 76 GLU B CA 1
ATOM 1590 C C . GLU B 1 76 ? 16.062 20.219 0.846 1 91.12 76 GLU B C 1
ATOM 1592 O O . GLU B 1 76 ? 16.359 20.625 1.969 1 91.12 76 GLU B O 1
ATOM 1597 N N . LYS B 1 77 ? 15.578 20.922 -0.058 1 91.31 77 LYS B N 1
ATOM 1598 C CA . LYS B 1 77 ? 15.422 22.359 0.148 1 91.31 77 LYS B CA 1
ATOM 1599 C C . LYS B 1 77 ? 14.266 22.672 1.092 1 91.31 77 LYS B C 1
ATOM 1601 O O . LYS B 1 77 ? 14.414 23.453 2.035 1 91.31 77 LYS B O 1
ATOM 1606 N N . HIS B 1 78 ? 13.172 21.969 0.884 1 91.69 78 HIS B N 1
ATOM 1607 C CA . HIS B 1 78 ? 11.969 22.266 1.649 1 91.69 78 HIS B CA 1
ATOM 1608 C C . HIS B 1 78 ? 11.734 21.234 2.738 1 91.69 78 HIS B C 1
ATOM 1610 O O . HIS B 1 78 ? 10.844 21.391 3.578 1 91.69 78 HIS B O 1
ATOM 1616 N N . HIS B 1 79 ? 12.5 20.156 2.744 1 93.06 79 HIS B N 1
ATOM 1617 C CA . HIS B 1 79 ? 12.398 19.062 3.713 1 93.06 79 HIS B CA 1
ATOM 1618 C C . HIS B 1 79 ? 11.016 18.438 3.695 1 93.06 79 HIS B C 1
ATOM 1620 O O . HIS B 1 79 ? 10.406 18.234 4.75 1 93.06 79 HIS B O 1
ATOM 1626 N N . LYS B 1 80 ? 10.57 18.281 2.516 1 96.12 80 LYS B N 1
ATOM 1627 C CA . LYS B 1 80 ? 9.273 17.656 2.287 1 96.12 80 LYS B CA 1
ATOM 1628 C C . LYS B 1 80 ? 9.367 16.547 1.244 1 96.12 80 LYS B C 1
ATOM 1630 O O . LYS B 1 80 ? 10.359 16.453 0.521 1 96.12 80 LYS B O 1
ATOM 1635 N N . TRP B 1 81 ? 8.469 15.719 1.236 1 98.25 81 TRP B N 1
ATOM 1636 C CA . TRP B 1 81 ? 8.352 14.672 0.23 1 98.25 81 TRP B CA 1
ATOM 1637 C C . TRP B 1 81 ? 7.383 15.078 -0.875 1 98.25 81 TRP B C 1
ATOM 1639 O O . TRP B 1 81 ? 6.195 15.289 -0.622 1 98.25 81 TRP B O 1
ATOM 1649 N N . PHE B 1 82 ? 7.879 15.18 -2.064 1 98.12 82 PHE B N 1
ATOM 1650 C CA . PHE B 1 82 ? 7.066 15.789 -3.107 1 98.12 82 PHE B CA 1
ATOM 1651 C C . PHE B 1 82 ? 6.859 14.828 -4.27 1 98.12 82 PHE B C 1
ATOM 1653 O O . PHE B 1 82 ? 7.641 13.898 -4.457 1 98.12 82 PHE B O 1
ATOM 1660 N N . TYR B 1 83 ? 5.742 15.094 -5.035 1 97.75 83 TYR B N 1
ATOM 1661 C CA . TYR B 1 83 ? 5.359 14.367 -6.234 1 97.75 83 TYR B CA 1
ATOM 1662 C C . TYR B 1 83 ? 5.816 15.102 -7.492 1 97.75 83 TYR B C 1
ATOM 1664 O O . TYR B 1 83 ? 5.418 16.234 -7.73 1 97.75 83 TYR B O 1
ATOM 1672 N N . HIS B 1 84 ? 6.574 14.438 -8.266 1 94.56 84 HIS B N 1
ATOM 1673 C CA . HIS B 1 84 ? 7.223 15.102 -9.398 1 94.56 84 HIS B CA 1
ATOM 1674 C C . HIS B 1 84 ? 6.191 15.594 -10.406 1 94.56 84 HIS B C 1
ATOM 1676 O O . HIS B 1 84 ? 6.43 16.578 -11.109 1 94.56 84 HIS B O 1
ATOM 1682 N N . ARG B 1 85 ? 5.105 14.914 -10.469 1 94.25 85 ARG B N 1
ATOM 1683 C CA . ARG B 1 85 ? 4.141 15.219 -11.523 1 94.25 85 ARG B CA 1
ATOM 1684 C C . ARG B 1 85 ? 3.586 16.625 -11.375 1 94.25 85 ARG B C 1
ATOM 1686 O O . ARG B 1 85 ? 3.467 17.359 -12.359 1 94.25 85 ARG B O 1
ATOM 1693 N N . ASP B 1 86 ? 3.262 17.062 -10.141 1 95.06 86 ASP B N 1
ATOM 1694 C CA . ASP B 1 86 ? 2.652 18.391 -9.992 1 95.06 86 ASP B CA 1
ATOM 1695 C C . ASP B 1 86 ? 3.195 19.109 -8.766 1 95.06 86 ASP B C 1
ATOM 1697 O O . ASP B 1 86 ? 2.67 20.156 -8.367 1 95.06 86 ASP B O 1
ATOM 1701 N N . ASN B 1 87 ? 4.062 18.531 -8.055 1 95.44 87 ASN B N 1
ATOM 1702 C CA . ASN B 1 87 ? 4.891 19.109 -7.004 1 95.44 87 ASN B CA 1
ATOM 1703 C C . ASN B 1 87 ? 4.125 19.25 -5.688 1 95.44 87 ASN B C 1
ATOM 1705 O O . ASN B 1 87 ? 4.602 19.875 -4.746 1 95.44 87 ASN B O 1
ATOM 1709 N N . HIS B 1 88 ? 3.01 18.688 -5.621 1 97.69 88 HIS B N 1
ATOM 1710 C CA . HIS B 1 88 ? 2.402 18.656 -4.297 1 97.69 88 HIS B CA 1
ATOM 1711 C C . HIS B 1 88 ? 3.146 17.688 -3.375 1 97.69 88 HIS B C 1
ATOM 1713 O O . HIS B 1 88 ? 3.949 16.875 -3.838 1 97.69 88 HIS B O 1
ATOM 1719 N N . THR B 1 89 ? 2.84 17.859 -2.053 1 98.44 89 THR B N 1
ATOM 1720 C CA . THR B 1 89 ? 3.596 17.062 -1.095 1 98.44 89 THR B CA 1
ATOM 1721 C C . THR B 1 89 ? 2.707 16 -0.462 1 98.44 89 THR B C 1
ATOM 1723 O O . THR B 1 89 ? 1.48 16.109 -0.481 1 98.44 89 THR B O 1
ATOM 1726 N N . LEU B 1 90 ? 3.314 14.969 0.057 1 98.81 90 LEU B N 1
ATOM 1727 C CA . LEU B 1 90 ? 2.639 13.867 0.722 1 98.81 90 LEU B CA 1
ATOM 1728 C C . LEU B 1 90 ? 1.719 14.375 1.826 1 98.81 90 LEU B C 1
ATOM 1730 O O . LEU B 1 90 ? 0.555 13.969 1.902 1 98.81 90 LEU B O 1
ATOM 1734 N N . ASP B 1 91 ? 2.203 15.266 2.691 1 98.44 91 ASP B N 1
ATOM 1735 C CA . ASP B 1 91 ? 1.401 15.758 3.805 1 98.44 91 ASP B CA 1
ATOM 1736 C C . ASP B 1 91 ? 0.206 16.562 3.305 1 98.44 91 ASP B C 1
ATOM 1738 O O . ASP B 1 91 ? -0.878 16.516 3.887 1 98.44 91 ASP B O 1
ATOM 1742 N N . GLU B 1 92 ? 0.443 17.328 2.207 1 98.38 92 GLU B N 1
ATOM 1743 C CA . GLU B 1 92 ? -0.654 18.109 1.653 1 98.38 92 GLU B CA 1
ATOM 1744 C C . GLU B 1 92 ? -1.811 17.219 1.217 1 98.38 92 GLU B C 1
ATOM 1746 O O . GLU B 1 92 ? -2.971 17.5 1.526 1 98.38 92 GLU B O 1
ATOM 1751 N N . VAL B 1 93 ? -1.492 16.203 0.503 1 98.69 93 VAL B N 1
ATOM 1752 C CA . VAL B 1 93 ? -2.514 15.289 -0.001 1 98.69 93 VAL B CA 1
ATOM 1753 C C . VAL B 1 93 ? -3.219 14.609 1.168 1 98.69 93 VAL B C 1
ATOM 1755 O O . VAL B 1 93 ? -4.449 14.594 1.236 1 98.69 93 VAL B O 1
ATOM 1758 N N . LEU B 1 94 ? -2.484 14.078 2.123 1 98.75 94 LEU B N 1
ATOM 1759 C CA . LEU B 1 94 ? -3.049 13.359 3.256 1 98.75 94 LEU B CA 1
ATOM 1760 C C . LEU B 1 94 ? -3.885 14.281 4.133 1 98.75 94 LEU B C 1
ATOM 1762 O O . LEU B 1 94 ? -4.98 13.922 4.559 1 98.75 94 LEU B O 1
ATOM 1766 N N . ASN B 1 95 ? -3.342 15.453 4.34 1 98.81 95 ASN B N 1
ATOM 1767 C CA . ASN B 1 95 ? -4.09 16.406 5.148 1 98.81 95 ASN B CA 1
ATOM 1768 C C . ASN B 1 95 ? -5.43 16.766 4.508 1 98.81 95 ASN B C 1
ATOM 1770 O O . ASN B 1 95 ? -6.457 16.797 5.191 1 98.81 95 ASN B O 1
ATOM 1774 N N . THR B 1 96 ? -5.406 17.016 3.26 1 98.62 96 THR B N 1
ATOM 1775 C CA . THR B 1 96 ? -6.613 17.406 2.543 1 98.62 96 THR B CA 1
ATOM 1776 C C . THR B 1 96 ? -7.633 16.266 2.543 1 98.62 96 THR B C 1
ATOM 1778 O O . THR B 1 96 ? -8.789 16.453 2.926 1 98.62 96 THR B O 1
ATOM 1781 N N . GLU B 1 97 ? -7.223 15.086 2.205 1 98.56 97 GLU B N 1
ATOM 1782 C CA . GLU B 1 97 ? -8.148 13.969 2.035 1 98.56 97 GLU B CA 1
ATOM 1783 C C . GLU B 1 97 ? -8.648 13.453 3.383 1 98.56 97 GLU B C 1
ATOM 1785 O O . GLU B 1 97 ? -9.828 13.141 3.535 1 98.56 97 GLU B O 1
ATOM 1790 N N . LEU B 1 98 ? -7.77 13.375 4.363 1 98.06 98 LEU B N 1
ATOM 1791 C CA . LEU B 1 98 ? -8.172 12.867 5.672 1 98.06 98 LEU B CA 1
ATOM 1792 C C . LEU B 1 98 ? -9.078 13.867 6.383 1 98.06 98 LEU B C 1
ATOM 1794 O O . LEU B 1 98 ? -10.008 13.477 7.09 1 98.06 98 LEU B O 1
ATOM 1798 N N . SER B 1 99 ? -8.789 15.172 6.184 1 98 99 SER B N 1
ATOM 1799 C CA . SER B 1 99 ? -9.672 16.172 6.77 1 98 99 SER B CA 1
ATOM 1800 C C . SER B 1 99 ? -11.102 16.016 6.266 1 98 99 SER B C 1
ATOM 1802 O O . SER B 1 99 ? -12.055 16.094 7.043 1 98 99 SER B O 1
ATOM 1804 N N . LYS B 1 100 ? -11.203 15.812 5 1 97.44 100 LYS B N 1
ATOM 1805 C CA . LYS B 1 100 ? -12.516 15.617 4.395 1 97.44 100 LYS B CA 1
ATOM 1806 C C . LYS B 1 100 ? -13.18 14.344 4.914 1 97.44 100 LYS B C 1
ATOM 1808 O O . LYS B 1 100 ? -14.352 14.352 5.277 1 97.44 100 LYS B O 1
ATOM 1813 N N . ALA B 1 101 ? -12.461 13.305 4.988 1 95.69 101 ALA B N 1
ATOM 1814 C CA . ALA B 1 101 ? -13 12.008 5.387 1 95.69 101 ALA B CA 1
ATOM 1815 C C . ALA B 1 101 ? -13.422 12.016 6.855 1 95.69 101 ALA B C 1
ATOM 1817 O O . ALA B 1 101 ? -14.445 11.43 7.219 1 95.69 101 ALA B O 1
ATOM 1818 N N . ILE B 1 102 ? -12.656 12.719 7.645 1 94.19 102 ILE B N 1
ATOM 1819 C CA . ILE B 1 102 ? -12.852 12.695 9.086 1 94.19 102 ILE B CA 1
ATOM 1820 C C . ILE B 1 102 ? -13.805 13.812 9.5 1 94.19 102 ILE B C 1
ATOM 1822 O O . ILE B 1 102 ? -14.484 13.719 10.531 1 94.19 102 ILE B O 1
ATOM 1826 N N . GLY B 1 103 ? -13.875 14.867 8.758 1 93.81 103 GLY B N 1
ATOM 1827 C CA . GLY B 1 103 ? -14.75 15.992 9.031 1 93.81 103 GLY B CA 1
ATOM 1828 C C . GLY B 1 103 ? -14.156 17 10 1 93.81 103 GLY B C 1
ATOM 1829 O O . GLY B 1 103 ? -14.883 17.688 10.719 1 93.81 103 GLY B O 1
ATOM 1830 N N . GLN B 1 104 ? -12.867 16.984 10.109 1 94.06 104 GLN B N 1
ATOM 1831 C CA . GLN B 1 104 ? -12.125 17.969 10.891 1 94.06 104 GLN B CA 1
ATOM 1832 C C . GLN B 1 104 ? -10.742 18.219 10.297 1 94.06 104 GLN B C 1
ATOM 1834 O O . GLN B 1 104 ? -10.242 17.406 9.516 1 94.06 104 GLN B O 1
ATOM 1839 N N . ASP B 1 105 ? -10.117 19.297 10.742 1 95.81 105 ASP B N 1
ATOM 1840 C CA . ASP B 1 105 ? -8.812 19.656 10.195 1 95.81 105 ASP B CA 1
ATOM 1841 C C . ASP B 1 105 ? -7.73 18.688 10.68 1 95.81 105 ASP B C 1
ATOM 1843 O O . ASP B 1 105 ? -7.637 18.391 11.875 1 95.81 105 ASP B O 1
ATOM 1847 N N . VAL B 1 106 ? -6.977 18.203 9.797 1 97.62 106 VAL B N 1
ATOM 1848 C CA . VAL B 1 106 ? -5.859 17.312 10.078 1 97.62 106 VAL B CA 1
ATOM 1849 C C . VAL B 1 106 ? -4.555 17.953 9.609 1 97.62 106 VAL B C 1
ATOM 1851 O O . VAL B 1 106 ? -4.496 18.547 8.531 1 97.62 106 VAL B O 1
ATOM 1854 N N . ASP B 1 107 ? -3.555 17.938 10.406 1 98.19 107 ASP B N 1
ATOM 1855 C CA . ASP B 1 107 ? -2.189 18.328 10.078 1 98.19 107 ASP B CA 1
ATOM 1856 C C . ASP B 1 107 ? -1.187 17.281 10.562 1 98.19 107 ASP B C 1
ATOM 1858 O O . ASP B 1 107 ? -0.794 17.281 11.727 1 98.19 107 ASP B O 1
ATOM 1862 N N . LEU B 1 108 ? -0.765 16.531 9.633 1 98.38 108 LEU B N 1
ATOM 1863 C CA . LEU B 1 108 ? 0.047 15.367 10 1 98.38 108 LEU B CA 1
ATOM 1864 C C . LEU B 1 108 ? 1.482 15.789 10.305 1 98.38 108 LEU B C 1
ATOM 1866 O O . LEU B 1 108 ? 2.26 15.008 10.852 1 98.38 108 LEU B O 1
ATOM 1870 N N . LEU B 1 109 ? 1.823 17 9.992 1 97.75 109 LEU B N 1
ATOM 1871 C CA . LEU B 1 109 ? 3.186 17.438 10.258 1 97.75 109 LEU B CA 1
ATOM 1872 C C . LEU B 1 109 ? 3.205 18.5 11.352 1 97.75 109 LEU B C 1
ATOM 1874 O O . LEU B 1 109 ? 4.219 19.172 11.555 1 97.75 109 LEU B O 1
ATOM 1878 N N . GLU B 1 110 ? 2.084 18.641 11.961 1 96.62 110 GLU B N 1
ATOM 1879 C CA . GLU B 1 110 ? 2.061 19.578 13.094 1 96.62 110 GLU B CA 1
ATOM 1880 C C . GLU B 1 110 ? 3.164 19.25 14.094 1 96.62 110 GLU B C 1
ATOM 1882 O O . GLU B 1 110 ? 3.26 18.125 14.578 1 96.62 110 GLU B O 1
ATOM 1887 N N . GLY B 1 111 ? 4.07 20.203 14.352 1 95.19 111 GLY B N 1
ATOM 1888 C CA . GLY B 1 111 ? 5.141 20.047 15.328 1 95.19 111 GLY B CA 1
ATOM 1889 C C . GLY B 1 111 ? 6.324 19.266 14.789 1 95.19 111 GLY B C 1
ATOM 1890 O O . GLY B 1 111 ? 7.246 18.938 15.539 1 95.19 111 GLY B O 1
ATOM 1891 N N . PHE B 1 112 ? 6.273 18.984 13.516 1 95.75 112 PHE B N 1
ATOM 1892 C CA . PHE B 1 112 ? 7.344 18.203 12.922 1 95.75 112 PHE B CA 1
ATOM 1893 C C . PHE B 1 112 ? 8.586 19.047 12.688 1 95.75 112 PHE B C 1
ATOM 1895 O O . PHE B 1 112 ? 8.516 20.109 12.047 1 95.75 112 PHE B O 1
ATOM 1902 N N . GLU B 1 113 ? 9.734 18.656 13.258 1 89.62 113 GLU B N 1
ATOM 1903 C CA . GLU B 1 113 ? 11.039 19.281 13.055 1 89.62 113 GLU B CA 1
ATOM 1904 C C . GLU B 1 113 ? 12.055 18.281 12.523 1 89.62 113 GLU B C 1
ATOM 1906 O O . GLU B 1 113 ? 12.57 17.453 13.281 1 89.62 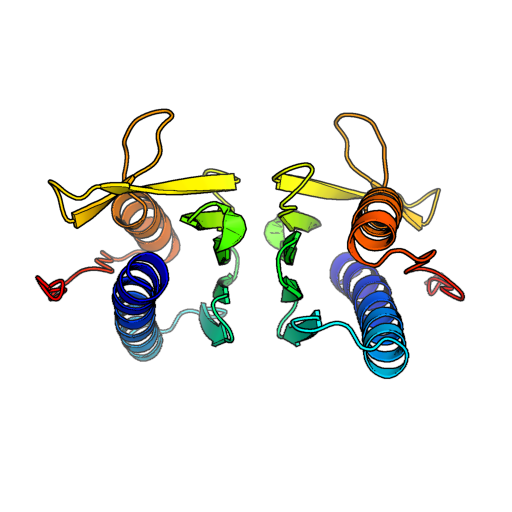113 GLU B O 1
ATOM 1911 N N . PRO B 1 114 ? 12.289 18.406 11.242 1 84.06 114 PRO B N 1
ATOM 1912 C CA . PRO B 1 114 ? 13.266 17.438 10.703 1 84.06 114 PRO B CA 1
ATOM 1913 C C . PRO B 1 114 ? 14.648 17.594 11.336 1 84.06 114 PRO B C 1
ATOM 1915 O O . PRO B 1 114 ? 15.062 18.703 11.664 1 84.06 114 PRO B O 1
ATOM 1918 N N . GLU B 1 115 ? 15.203 16.391 11.617 1 75.62 115 GLU B N 1
ATOM 1919 C CA . GLU B 1 115 ? 16.547 16.438 12.172 1 75.62 115 GLU B CA 1
ATOM 1920 C C . GLU B 1 115 ? 17.562 16.812 11.094 1 75.62 115 GLU B C 1
ATOM 1922 O O . GLU B 1 115 ? 17.453 16.391 9.945 1 75.62 115 GLU B O 1
ATOM 1927 N N . GLU B 1 116 ? 18.141 18.062 11.094 1 64.19 116 GLU B N 1
ATOM 1928 C CA . GLU B 1 116 ? 19.125 18.641 10.195 1 64.19 116 GLU B CA 1
ATOM 1929 C C . GLU B 1 116 ? 20.406 17.812 10.18 1 64.19 116 GLU B C 1
ATOM 1931 O O . GLU B 1 116 ? 21.266 18 9.32 1 64.19 116 GLU B O 1
ATOM 1936 N N . LYS B 1 117 ? 20.547 16.531 10.094 1 50.78 117 LYS B N 1
ATOM 1937 C CA . LYS B 1 117 ? 21.969 16.156 10.055 1 50.78 117 LYS B CA 1
ATOM 1938 C C . LYS B 1 117 ? 22.453 15.977 8.617 1 50.78 117 LYS B C 1
ATOM 1940 O O . LYS B 1 117 ? 21.719 15.445 7.773 1 50.78 117 LYS B O 1
#

Solvent-accessible surface area (backbone atoms only — not comparable to full-atom values): 13231 Å² total; per-residue (Å²): 108,69,59,57,52,56,54,48,53,53,51,52,44,31,49,53,44,48,51,52,48,54,73,71,46,92,53,79,55,53,46,78,48,76,56,96,58,35,36,37,39,32,46,38,84,66,24,45,36,38,38,32,57,30,70,76,75,55,30,41,35,36,40,35,75,81,80,39,67,46,57,25,37,76,36,82,87,77,72,43,38,28,23,82,89,79,60,51,37,58,63,56,53,49,22,53,53,48,15,64,72,71,71,46,91,48,62,53,59,69,91,66,70,80,83,81,124,106,69,58,57,52,57,53,48,54,54,51,51,45,30,50,54,43,49,52,53,46,53,72,71,48,91,52,78,54,53,46,77,47,75,55,96,60,35,35,38,38,33,46,38,85,67,23,45,34,38,36,31,58,30,71,76,76,57,30,41,36,37,38,35,73,83,79,40,68,47,58,25,39,76,35,83,88,77,72,42,38,29,24,83,90,79,61,51,37,59,62,56,55,50,22,54,54,48,16,63,72,70,72,46,91,48,62,52,57,70,90,66,71,81,81,82,123

Nearest PDB structures (foldseek):
  9jb5-assembly1_A  TM=9.630E-01  e=3.356E-11  Arabidopsis thaliana
  9jb5-assembly1_B  TM=9.672E-01  e=4.269E-11  Arabidopsis thaliana
  3oeq-assembly1_A  TM=9.072E-01  e=6.180E-08  Saccharomyces cerevisiae
  2ga5-assembly1_A  TM=8.260E-01  e=2.573E-06  Saccharomyces cerevisiae
  6z1p-assembly1_BR  TM=6.999E-01  e=5.973E-06  Tetrahymena thermophila SB210

Sequence (234 aa):
ERYHRLSDEVLDHMVTRLEELADEIEMEGFDVEYNQGVMTISVGEHGTYVINKQPPNHQIWLSSPVSGPQRYDFDEKHHKWFYHRDNHTLDEVLNTELSKAIGQDVDLLEGFEPEEKERYHRLSDEVLDHMVTRLEELADEIEMEGFDVEYNQGVMTISVGEHGTYVINKQPPNHQIWLSSPVSGPQRYDFDEKHHKWFYHRDNHTLDEVLNTELSKAIGQDVDLLEGFEPEEK

Secondary structure (DSSP, 8-state):
-HHHHHHHHHHHHHHHHHHHHHHH---TTEEEEEETTEEEEEEGGG-EEEEEEEGGGTEEEEEETTTEEEEEEEETTTTEEE-TTT--BHHHHHHHHHHHHHTS---TTTT------/-HHHHHHHHHHHHHHHHHHHHHHH---TTEEEEEETTEEEEEEGGG-EEEEEEEGGGTEEEEEETTTEEEEEEEETTTTEEE-TTT--BHHHHHHHHHHHHHTS---TTTT------

Foldseek 3Di:
DVLVQLLCQLVVLLQVQLVVVVVVADAPQFDWDDDPFWIWTTLPPLGIKIWGADVVVSWIWIAHPVPGIFIWHADPVVSFTAGPVPTDTPQVVCQVSVCVSRVHGGGSCVVPDDDPD/DVLVQLLCQLVVLLQVQLVVVVVVADAPQFDWDDDPFWIWTTLPPLGIKIWGADVVVSWIWIAHPVPGIFIWHADPVVSFTAGPVPTDTPQVVCQVSVCVSRVHGGGSCVVPDDDPD

Radius of gyration: 17.95 Å; Cα contacts (8 Å, |Δi|>4): 383; chains: 2; bounding box: 43×48×40 Å

pLDDT: mean 95.11, std 6.32, range [50.78, 98.88]

Organism: NCBI:txid747725

InterPro domains:
  IPR002908 Frataxin/CyaY [PF01491] (2-103)
  IPR002908 Frataxin/CyaY [PS50810] (1-106)
  IPR002908 Frataxin/CyaY [PTHR16821] (2-108)
  IPR002908 Frataxin/CyaY [SM01219] (1-109)
  IPR002908 Frataxin/CyaY [TIGR03421] (2-107)
  IPR017789 Frataxin [TIGR03422] (3-100)
  IPR020895 Frataxin conserved site [PS01344] (50-64)
  IPR036524 Frataxin/CyaY superfamily [G3DSA:3.30.920.10] (1-113)
  IPR036524 Frataxin/CyaY superfamily [SSF55387] (2-106)